Protein 6DU4 (pdb70)

Foldseek 3Di:
DFFDPPQPCTVPPDQLVVLVVVPVLQVVQWDQDPVRGTHHQQADLSNLLSVQQSCCCPPQVFHADADLLAFRDDPSLLVSVLVVLCVQLVHCAEEEEQACFLGVVNQVVCCRVPVHAYEYEHADPRSQVSNVVRCVVRPNCVRYHYYHDNDREPPDPVDDPAAHAEYEYAAQAEADDCVVVVCPDPDNVPPDDSHHHSHDCRNHHDHVGVLVVVLRRVVRCVVCARSYFKYKYKHQDPVSPVVVVVSCVVVPFPAKAKEWRDDPPRIIMMIMGHNDPPTDHDHYDDD

Nearest PDB structures (foldseek):
  6du4-assembly1_A  TM=1.003E+00  e=2.226E-65  Homo sapiens
  6du5-assembly1_A  TM=9.936E-01  e=2.833E-57  Homo sapiens
  8pb6-assembly1_A  TM=8.931E-01  e=4.546E-31  Psilocybe cubensis
  9fmi-assembly1_A  TM=8.972E-01  e=1.021E-30  Psilocybe cubensis
  9fmj-assembly1_A  TM=8.935E-01  e=9.590E-31  Psilocybe cubensis

B-factor: mean 23.07, std 16.39, range [2.98, 95.84]

Organism: Homo sapiens (NCBI:txid9606)

InterPro domains:
  IPR010286 METTL16/RlmF family [PF05971] (1-291)
  IPR010286 METTL16/RlmF family [PTHR13393] (2-557)
  IPR017182 Methyltransferase METTL16/PsiM [PIRSF037350] (1-560)
  IPR029063 S-adenosyl-L-methionine-dependent methyltransferase superfamily [G3DSA:3.40.50.150] (38-291)
  IPR029063 S-adenosyl-L-methionine-dependent methyltransferase superfamily [SSF53335] (19-191)

Solvent-accessible surface area: 14392 Å² total; per-residue (Å²): 188,69,42,39,85,121,5,83,11,63,124,128,107,43,86,33,47,103,5,6,103,106,24,102,106,0,123,134,42,26,98,106,49,188,140,55,142,25,12,15,58,74,106,50,39,74,1,18,72,14,20,3,28,11,6,1,130,50,52,19,63,7,56,14,66,5,6,56,103,41,55,18,6,64,1,27,20,24,0,3,0,0,12,11,0,6,54,6,19,60,121,144,65,64,0,0,0,1,13,7,10,1,5,0,2,4,0,2,0,0,6,56,54,36,34,2,33,0,8,0,0,1,26,27,93,65,0,39,93,69,0,77,99,0,4,91,69,24,135,28,52,133,46,3,83,22,40,91,16,115,118,30,28,0,81,22,152,60,21,103,142,78,84,18,16,0,0,0,0,23,4,2,37,40,38,68,108,111,40,23,149,47,89,97,41,239,71,133,197,146,110,99,88,52,66,63,73,22,16,10,120,53,15,27,40,21,147,32,3,2,55,60,12,0,51,110,1,0,81,15,0,42,133,15,97,102,78,0,68,2,0,1,0,3,0,6,65,146,92,5,22,72,56,0,80,81,35,0,150,104,68,56,11,88,40,48,4,54,20,49,5,16,26,87,191,68,47,56,30,0,0,0,0,0,17,26,119,92,19,116,54,27,100,56,50,119,256

CATH classification: 3.40.50.150

Sequence (287 aa):
KSSMHARNRYKDKPPDFAYLASKYPDFKQHVQINLNGRRVSLNFKDPEAVVRALTCTLLRREDFGLSIDDIPLERLIIPTVPLRLNYIHWVEDLIGHHLRRGIDIGTGASCIYPLLGATLNGWYYFLATEVDDMCFNYAKKKNVEQNNLSDLIKKVVKVPQKTLLMDALSEIIYDFCMCCNPPFFANQLEAKGVNSRNPRRPPPSSVNTGGITEIMAEGGELEFVKRIIHDSLQLKKRRLRWYSCCCMMLGKKCSLAPLKEELRIQGVPKVTYTEFCQGRTMRWALAWSFYDDVTVPSPPSK

Secondary structure (DSSP, 8-state):
----TT-TTTT----HHHHHHH-HHHHTT-EE-TTS-EE--TTSHHHHHHHHHHHHHHHH-------TTS----HHHHHHHHHHHHHHHT---EEEEES-TTTTHHHHHHHHHH--EEEEEE--HHHHHHHHHHHHHTT-TTTEEEEE-SSSSS--TT---PPEEEEEE----BSSHHHHHT---SSTTPPPPSS-----HHHHB-TTHHHHHHHHHHHHHHHHGGGEEEEEEEES-GGGHHHHHHHHHHTT-SEEEEEEEESSS-EEEEEEEE--SSPPPPPPPP-

Radius of gyration: 18.79 Å; Cα contacts (8 Å, |Δi|>4): 567; chains: 1; bounding box: 50×52×46 Å

GO terms:
  GO:0005634 nucleus (C, IDA)
  GO:0005737 cytoplasm (C, IDA)
  GO:0001734 mRNA m(6)A methyltransferase activity (F, IDA)
  GO:0003723 RNA binding (F, IDA)
  GO:0030629 U6 snRNA 3'-end binding (F, IDA)
  GO:0010608 post-transcriptional regulation of gene expression (P, IDA)
  GO:0035613 RNA stem-loop binding (F, IDA)
  GO:1905869 negative regulation of 3'-UTR-mediated mRNA stabilization (P, IDA)
  GO:0048024 regulation of mRNA splicing, via spliceosome (P, IDA)
  GO:0120049 snRNA (adenine-N6)-methylation (P, IDA)
  GO:0006556 S-adenosylmethionine biosynthetic process (P, IDA)
  GO:0120048 U6 snRNA (adenine(43)-N6)-methyltransferase activity (F, IDA)
  GO:0005654 nucleoplasm (C, IDA)
  GO:0006397 mRNA processing (P, IDA)
  GO:0003723 RNA binding (F, HDA)

Structure (mmCIF, N/CA/C/O backbone):
data_6DU4
#
_entry.id   6DU4
#
_cell.length_a   74.979
_cell.length_b   74.979
_cell.length_c   93.213
_cell.angle_alpha   90.00
_cell.angle_beta   90.00
_cell.angle_gamma   90.00
#
_symmetry.space_group_name_H-M   'P 43'
#
loop_
_entity.id
_entity.type
_entity.pdbx_description
1 polymer 'U6 small nuclear RNA (adenine-(43)-N(6))-methyltransferase'
2 polymer 'hp1x-RNA (29-MER)'
3 non-polymer GLYCEROL
4 non-polymer 2-AMINO-2-HYDROXYMETHYL-PROPANE-1,3-DIOL
5 water water
#
loop_
_atom_site.group_PDB
_atom_site.id
_atom_site.type_symbol
_atom_site.label_atom_id
_atom_site.label_alt_id
_atom_site.label_comp_id
_atom_site.label_asym_id
_atom_site.label_entity_id
_atom_site.label_seq_id
_atom_site.pdbx_PDB_ins_code
_atom_site.Cartn_x
_atom_site.Cartn_y
_atom_site.Cartn_z
_atom_site.occupancy
_atom_site.B_iso_or_equiv
_atom_site.auth_seq_id
_atom_site.auth_comp_id
_atom_site.auth_asym_id
_atom_site.auth_atom_id
_atom_site.pdbx_PDB_model_num
ATOM 1 N N . LYS A 1 8 ? -13.838 8.417 -13.976 1.00 39.93 5 LYS A N 1
ATOM 2 C CA . LYS A 1 8 ? -15.231 8.728 -14.290 1.00 32.29 5 LYS A CA 1
ATOM 3 C C . LYS A 1 8 ? -15.342 10.103 -14.934 1.00 30.94 5 LYS A C 1
ATOM 4 O O . LYS A 1 8 ? -14.573 11.013 -14.626 1.00 36.34 5 LYS A O 1
ATOM 10 N N . SER A 1 9 ? -16.317 10.246 -15.824 1.00 17.75 6 SER A N 1
ATOM 11 C CA A SER A 1 9 ? -16.532 11.491 -16.545 0.48 18.89 6 SER A CA 1
ATOM 12 C CA B SER A 1 9 ? -16.531 11.476 -16.571 0.52 18.96 6 SER A CA 1
ATOM 13 C C . SER A 1 9 ? -18.024 11.748 -16.676 1.00 14.50 6 SER A C 1
ATOM 14 O O . SER A 1 9 ? -18.839 10.824 -16.634 1.00 15.53 6 SER A O 1
ATOM 19 N N . MET A 1 10 ? -18.373 13.024 -16.833 1.00 12.73 7 MET A N 1
ATOM 20 C CA . MET A 1 10 ? -19.735 13.351 -17.221 1.00 9.74 7 MET A CA 1
ATOM 21 C C . MET A 1 10 ? -20.031 12.749 -18.598 1.00 10.55 7 MET A C 1
ATOM 22 O O . MET A 1 10 ? -19.136 12.265 -19.311 1.00 11.90 7 MET A O 1
ATOM 27 N N . HIS A 1 11 ? -21.307 12.800 -18.981 1.00 9.90 8 HIS A N 1
ATOM 28 C CA . HIS A 1 11 ? -21.711 12.337 -20.300 1.00 10.60 8 HIS A CA 1
ATOM 29 C C . HIS A 1 11 ? -20.887 13.048 -21.370 1.00 11.93 8 HIS A C 1
ATOM 30 O O . HIS A 1 11 ? -20.540 14.228 -21.230 1.00 11.37 8 HIS A O 1
ATOM 37 N N . ALA A 1 12 ? -20.563 12.312 -22.446 1.00 12.92 9 ALA A N 1
ATOM 38 C CA . ALA A 1 12 ? -19.691 12.841 -23.494 1.00 16.90 9 ALA A CA 1
ATOM 39 C C . ALA A 1 12 ? -20.177 14.164 -24.085 1.00 17.06 9 ALA A C 1
ATOM 40 O O . ALA A 1 12 ? -19.357 14.983 -24.518 1.00 16.76 9 ALA A O 1
ATOM 42 N N . ARG A 1 13 ? -21.488 14.407 -24.113 1.00 12.58 10 ARG A N 1
ATOM 43 C CA . ARG A 1 13 ? -22.026 15.632 -24.692 1.00 12.57 10 ARG A CA 1
ATOM 44 C C . ARG A 1 13 ? -22.351 16.700 -23.652 1.00 12.99 10 ARG A C 1
ATOM 45 O O . ARG A 1 13 ? -22.843 17.775 -24.019 1.00 12.99 10 ARG A O 1
ATOM 53 N N . ASN A 1 14 ? -22.074 16.439 -22.377 1.00 11.60 11 ASN A N 1
ATOM 54 C CA . ASN A 1 14 ? -22.378 17.404 -21.322 1.00 9.61 11 ASN A CA 1
ATOM 55 C C . ASN A 1 14 ? -21.442 18.607 -21.460 1.00 10.64 11 ASN A C 1
ATOM 56 O O . ASN A 1 14 ? -20.218 18.453 -21.485 1.00 11.80 11 ASN A O 1
ATOM 61 N N . ARG A 1 15 ? -22.015 19.810 -21.555 1.00 11.70 12 ARG A N 1
ATOM 62 C CA . ARG A 1 15 ? -21.182 20.979 -21.813 1.00 14.95 12 ARG A CA 1
ATOM 63 C C . ARG A 1 15 ? -20.232 21.300 -20.667 1.00 13.01 12 ARG A C 1
ATOM 64 O O . ARG A 1 15 ? -19.297 22.082 -20.865 1.00 16.34 12 ARG A O 1
ATOM 72 N N . TYR A 1 16 ? -20.444 20.734 -19.477 1.00 10.88 13 TYR A N 1
ATOM 73 C CA . TYR A 1 16 ? -19.541 20.963 -18.355 1.00 8.27 13 TYR A CA 1
ATOM 74 C C . TYR A 1 16 ? -18.453 19.903 -18.245 1.00 10.45 13 TYR A C 1
ATOM 75 O O . TYR A 1 16 ? -17.636 19.973 -17.328 1.00 12.74 13 TYR A O 1
ATOM 84 N N . LYS A 1 17 ? -18.423 18.927 -19.150 1.00 11.51 14 LYS A N 1
ATOM 85 C CA . LYS A 1 17 ? -17.380 17.911 -19.100 1.00 11.46 14 LYS A CA 1
ATOM 86 C C . LYS A 1 17 ? -16.031 18.574 -19.354 1.00 15.30 14 LYS A C 1
ATOM 87 O O . LYS A 1 17 ? -15.835 19.214 -20.393 1.00 20.30 14 LYS A O 1
ATOM 93 N N . ASP A 1 18 ? -15.123 18.459 -18.392 1.00 20.14 15 ASP A N 1
ATOM 94 C CA . ASP A 1 18 ? -13.798 19.075 -18.461 1.00 27.61 15 ASP A CA 1
ATOM 95 C C . ASP A 1 18 ? -13.850 20.598 -18.554 1.00 28.58 15 ASP A C 1
ATOM 96 O O . ASP A 1 18 ? -12.823 21.231 -18.847 1.00 29.56 15 ASP A O 1
ATOM 101 N N . LYS A 1 19 ? -15.014 21.208 -18.327 1.00 22.49 16 LYS A N 1
ATOM 102 C CA . LYS A 1 19 ? -15.187 22.660 -18.422 1.00 21.25 16 LYS A CA 1
ATOM 103 C C . LYS A 1 19 ? -16.026 23.151 -17.251 1.00 17.48 16 LYS A C 1
ATOM 104 O O . LYS A 1 19 ? -17.176 23.576 -17.427 1.00 19.89 16 LYS A O 1
ATOM 110 N N . PRO A 1 20 ? -15.469 23.138 -16.036 1.00 19.08 17 PRO A N 1
ATOM 111 C CA . PRO A 1 20 ? -16.229 23.633 -14.890 1.00 16.05 17 PRO A CA 1
ATOM 112 C C . PRO A 1 20 ? -16.461 25.128 -15.012 1.00 15.63 17 PRO A C 1
ATOM 113 O O . PRO A 1 20 ? -15.640 25.854 -15.597 1.00 15.69 17 PRO A O 1
ATOM 117 N N . PRO A 1 21 ? -17.566 25.628 -14.478 1.00 11.36 18 PRO A N 1
ATOM 118 C CA . PRO A 1 21 ? -17.812 27.075 -14.520 1.00 9.85 18 PRO A CA 1
ATOM 119 C C . PRO A 1 21 ? -16.739 27.863 -13.785 1.00 12.85 18 PRO A C 1
ATOM 120 O O . PRO A 1 21 ? -16.144 27.408 -12.803 1.00 14.35 18 PRO A O 1
ATOM 124 N N . ASP A 1 22 ? -16.470 29.063 -14.291 1.00 10.19 19 ASP A N 1
ATOM 125 C CA . ASP A 1 22 ? -15.502 29.971 -13.670 1.00 11.26 19 ASP A CA 1
ATOM 126 C C . ASP A 1 22 ? -16.279 30.913 -12.758 1.00 13.56 19 ASP A C 1
ATOM 127 O O . ASP A 1 22 ? -16.920 31.854 -13.234 1.00 10.73 19 ASP A O 1
ATOM 132 N N . PHE A 1 23 ? -16.248 30.651 -11.436 1.00 10.30 20 PHE A N 1
ATOM 133 C CA . PHE A 1 23 ? -17.040 31.456 -10.509 1.00 9.85 20 PHE A CA 1
ATOM 134 C C . PHE A 1 23 ? -16.603 32.916 -10.500 1.00 11.03 20 PHE A C 1
ATOM 135 O O . PHE A 1 23 ? -17.441 33.803 -10.309 1.00 10.85 20 PHE A O 1
ATOM 143 N N . ALA A 1 24 ? -15.305 33.188 -10.685 1.00 12.40 21 ALA A N 1
ATOM 144 C CA . ALA A 1 24 ? -14.853 34.576 -10.699 1.00 13.72 21 ALA A CA 1
ATOM 145 C C . ALA A 1 24 ? -15.434 35.320 -11.894 1.00 13.88 21 ALA A C 1
ATOM 146 O O . ALA A 1 24 ? -15.858 36.477 -11.771 1.00 14.31 21 ALA A O 1
ATOM 148 N N . TYR A 1 25 ? -15.465 34.662 -13.054 1.00 13.68 22 TYR A N 1
ATOM 149 C CA . TYR A 1 25 ? -16.077 35.271 -14.233 1.00 13.86 22 TYR A CA 1
ATOM 150 C C . TYR A 1 25 ? -17.563 35.521 -14.001 1.00 12.66 22 TYR A C 1
ATOM 151 O O . TYR A 1 25 ? -18.071 36.607 -14.301 1.00 13.13 22 TYR A O 1
ATOM 160 N N . LEU A 1 26 ? -18.277 34.522 -13.465 1.00 11.25 23 LEU A N 1
ATOM 161 C CA . LEU A 1 26 ? -19.704 34.701 -13.197 1.00 10.26 23 LEU A CA 1
ATOM 162 C C . LEU A 1 26 ? -19.953 35.826 -12.196 1.00 10.67 23 LEU A C 1
ATOM 163 O O . LEU A 1 26 ? -20.901 36.601 -12.350 1.00 10.85 23 LEU A O 1
ATOM 168 N N . ALA A 1 27 ? -19.120 35.932 -11.157 1.00 11.14 24 ALA A N 1
ATOM 169 C CA . ALA A 1 27 ? -19.330 36.987 -10.166 1.00 11.70 24 ALA A CA 1
ATOM 170 C C . ALA A 1 27 ? -19.107 38.370 -10.773 1.00 13.06 24 ALA A C 1
ATOM 171 O O . ALA A 1 27 ? -19.807 39.331 -10.423 1.00 15.32 24 ALA A O 1
ATOM 173 N N . SER A 1 28 ? -18.155 38.495 -11.698 1.00 14.00 25 SER A N 1
ATOM 174 C CA . SER A 1 28 ? -17.922 39.812 -12.283 1.00 15.46 25 SER A CA 1
ATOM 175 C C . SER A 1 28 ? -19.025 40.199 -13.260 1.00 15.20 25 SER A C 1
ATOM 176 O O . SER A 1 28 ? -19.269 41.394 -13.471 1.00 16.86 25 SER A O 1
ATOM 179 N N . LYS A 1 29 ? -19.701 39.217 -13.850 1.00 13.97 26 LYS A N 1
ATOM 180 C CA . LYS A 1 29 ? -20.739 39.501 -14.834 1.00 13.82 26 LYS A CA 1
ATOM 181 C C . LYS A 1 29 ? -22.130 39.599 -14.219 1.00 13.30 26 LYS A C 1
ATOM 182 O O . LYS A 1 29 ? -22.983 40.325 -14.756 1.00 14.31 26 LYS A O 1
ATOM 188 N N . TYR A 1 30 ? -22.374 38.906 -13.105 1.00 12.13 27 TYR A N 1
ATOM 189 C CA . TYR A 1 30 ? -23.704 38.784 -12.492 1.00 11.09 27 TYR A CA 1
ATOM 190 C C . TYR A 1 30 ? -23.665 39.268 -11.052 1.00 12.95 27 TYR A C 1
ATOM 191 O O . TYR A 1 30 ? -23.271 38.505 -10.148 1.00 11.50 27 TYR A O 1
ATOM 200 N N . PRO A 1 31 ? -24.070 40.508 -10.776 1.00 15.64 28 PRO A N 1
ATOM 201 C CA . PRO A 1 31 ? -24.041 40.993 -9.381 1.00 16.11 28 PRO A CA 1
ATOM 202 C C . PRO A 1 31 ? -24.887 40.180 -8.410 1.00 17.26 28 PRO A C 1
ATOM 203 O O . PRO A 1 31 ? -24.527 40.099 -7.227 1.00 16.68 28 PRO A O 1
ATOM 207 N N . ASP A 1 32 ? -25.984 39.558 -8.862 1.00 16.93 29 ASP A N 1
ATOM 208 C CA . ASP A 1 32 ? -26.782 38.714 -7.972 1.00 16.76 29 ASP A CA 1
ATOM 209 C C . ASP A 1 32 ? -26.070 37.420 -7.588 1.00 17.43 29 ASP A C 1
ATOM 210 O O . ASP A 1 32 ? -26.402 36.824 -6.554 1.00 20.01 29 ASP A O 1
ATOM 215 N N . PHE A 1 33 ? -25.134 36.951 -8.413 1.00 11.21 30 PHE A N 1
ATOM 216 C CA . PHE A 1 33 ? -24.269 35.844 -8.016 1.00 8.21 30 PHE A CA 1
ATOM 217 C C . PHE A 1 33 ? -23.148 36.331 -7.102 1.00 9.40 30 PHE A C 1
ATOM 218 O O . PHE A 1 33 ? -22.862 35.703 -6.081 1.00 10.63 30 PHE A O 1
ATOM 226 N N . LYS A 1 34 ? -22.534 37.468 -7.436 1.00 10.25 31 LYS A N 1
ATOM 227 C CA . LYS A 1 34 ? -21.411 37.962 -6.643 1.00 11.30 31 LYS A CA 1
ATOM 228 C C . LYS A 1 34 ? -21.805 38.155 -5.180 1.00 12.33 31 LYS A C 1
ATOM 229 O O . LYS A 1 34 ? -20.986 37.959 -4.272 1.00 13.37 31 LYS A O 1
ATOM 235 N N . GLN A 1 35 ? -23.070 38.497 -4.938 1.00 13.35 32 GLN A N 1
ATOM 236 C CA . GLN A 1 35 ? -23.585 38.699 -3.587 1.00 16.35 32 GLN A CA 1
ATOM 237 C C . GLN A 1 35 ? -23.395 37.480 -2.690 1.00 14.38 32 GLN A C 1
ATOM 238 O O . GLN A 1 35 ? -23.317 37.629 -1.457 1.00 13.32 32 GLN A O 1
ATOM 244 N N . HIS A 1 36 ? -23.281 36.286 -3.273 1.00 10.40 33 HIS A N 1
ATOM 245 C CA . HIS A 1 36 ? -23.272 35.049 -2.510 1.00 9.03 33 HIS A CA 1
ATOM 246 C C . HIS A 1 36 ? -21.945 34.308 -2.562 1.00 15.02 33 HIS A C 1
ATOM 247 O O . HIS A 1 36 ? -21.872 33.173 -2.078 1.00 16.29 33 HIS A O 1
ATOM 254 N N . VAL A 1 37 ? -20.899 34.904 -3.130 1.00 12.32 34 VAL A N 1
ATOM 255 C CA . VAL A 1 37 ? -19.626 34.199 -3.218 1.00 13.91 34 VAL A CA 1
ATOM 256 C C . VAL A 1 37 ? -18.782 34.494 -1.986 1.00 15.32 34 VAL A C 1
ATOM 257 O O . VAL A 1 37 ? -18.990 35.472 -1.257 1.00 16.37 34 VAL A O 1
ATOM 261 N N . GLN A 1 38 ? -17.799 33.626 -1.764 1.00 11.32 35 GLN A N 1
ATOM 262 C CA . GLN A 1 38 ? -16.768 33.827 -0.757 1.00 16.20 35 GLN A CA 1
ATOM 263 C C . GLN A 1 38 ? -15.406 33.845 -1.437 1.00 18.50 35 GLN A C 1
ATOM 264 O O . GLN A 1 38 ? -15.247 33.354 -2.554 1.00 17.43 35 GLN A O 1
ATOM 270 N N . ILE A 1 39 ? -14.413 34.411 -0.752 1.00 15.77 36 ILE A N 1
ATOM 271 C CA . ILE A 1 39 ? -13.038 34.420 -1.241 1.00 16.21 36 ILE A CA 1
ATOM 272 C C . ILE A 1 39 ? -12.252 33.494 -0.322 1.00 16.72 36 ILE A C 1
ATOM 273 O O . ILE A 1 39 ? -12.168 33.752 0.885 1.00 18.27 36 ILE A O 1
ATOM 278 N N . ASN A 1 40 ? -11.725 32.393 -0.867 1.00 16.63 37 ASN A N 1
ATOM 279 C CA . ASN A 1 40 ? -11.009 31.447 -0.016 1.00 16.99 37 ASN A CA 1
ATOM 280 C C . ASN A 1 40 ? -9.608 31.989 0.269 1.00 19.07 37 ASN A C 1
ATOM 281 O O . ASN A 1 40 ? -9.232 33.068 -0.188 1.00 20.03 37 ASN A O 1
ATOM 286 N N . LEU A 1 41 ? -8.825 31.235 1.045 1.00 19.94 38 LEU A N 1
ATOM 287 C CA . LEU A 1 41 ? -7.516 31.732 1.469 1.00 22.12 38 LEU A CA 1
ATOM 288 C C . LEU A 1 41 ? -6.486 31.751 0.348 1.00 23.16 38 LEU A C 1
ATOM 289 O O . LEU A 1 41 ? -5.416 32.347 0.530 1.00 25.14 38 LEU A O 1
ATOM 294 N N . ASN A 1 42 ? -6.764 31.103 -0.788 1.00 22.06 39 ASN A N 1
ATOM 295 C CA . ASN A 1 42 ? -5.969 31.306 -1.993 1.00 23.03 39 ASN A CA 1
ATOM 296 C C . ASN A 1 42 ? -6.367 32.568 -2.742 1.00 23.61 39 ASN A C 1
ATOM 297 O O . ASN A 1 42 ? -5.765 32.869 -3.778 1.00 23.90 39 ASN A O 1
ATOM 302 N N . GLY A 1 43 ? -7.334 33.324 -2.231 1.00 22.16 40 GLY A N 1
ATOM 303 C CA . GLY A 1 43 ? -7.809 34.495 -2.926 1.00 22.12 40 GLY A CA 1
ATOM 304 C C . GLY A 1 43 ? -8.744 34.178 -4.070 1.00 20.45 40 GLY A C 1
ATOM 305 O O . GLY A 1 43 ? -8.997 35.058 -4.904 1.00 20.62 40 GLY A O 1
ATOM 306 N N . ARG A 1 44 ? -9.257 32.953 -4.137 1.00 19.00 41 ARG A N 1
ATOM 307 C CA A ARG A 1 44 ? -10.084 32.510 -5.254 0.64 17.56 41 ARG A CA 1
ATOM 308 C CA B ARG A 1 44 ? -10.083 32.499 -5.251 0.36 18.96 41 ARG A CA 1
ATOM 309 C C . ARG A 1 44 ? -11.564 32.602 -4.905 1.00 16.06 41 ARG A C 1
ATOM 310 O O . ARG A 1 44 ? -11.983 32.246 -3.801 1.00 16.31 41 ARG A O 1
ATOM 325 N N . VAL A 1 45 ? -12.358 33.072 -5.870 1.00 15.17 42 VAL A N 1
ATOM 326 C CA . VAL A 1 45 ? -13.805 33.112 -5.701 1.00 13.67 42 VAL A CA 1
ATOM 327 C C . VAL A 1 45 ? -14.338 31.694 -5.540 1.00 12.34 42 VAL A C 1
ATOM 328 O O . VAL A 1 45 ? -14.103 30.823 -6.388 1.00 14.13 42 VAL A O 1
ATOM 332 N N . SER A 1 46 ? -15.103 31.468 -4.469 1.00 11.62 43 SER A N 1
ATOM 333 C CA . SER A 1 46 ? -15.560 30.141 -4.080 1.00 10.60 43 SER A CA 1
ATOM 334 C C . SER A 1 46 ? -17.007 30.215 -3.605 1.00 9.49 43 SER A C 1
ATOM 335 O O . SER A 1 46 ? -17.559 31.297 -3.401 1.00 12.95 43 SER A O 1
ATOM 338 N N . LEU A 1 47 ? -17.614 29.044 -3.394 1.00 9.25 44 LEU A N 1
ATOM 339 C CA . LEU A 1 47 ? -18.980 28.969 -2.892 1.00 7.64 44 LEU A CA 1
ATOM 340 C C . LEU A 1 47 ? -19.064 28.042 -1.692 1.00 11.73 44 LEU A C 1
ATOM 341 O O . LEU A 1 47 ? -18.424 26.986 -1.668 1.00 13.35 44 LEU A O 1
ATOM 346 N N . ASN A 1 48 ? -19.896 28.416 -0.723 1.00 9.54 45 ASN A N 1
ATOM 347 C CA . ASN A 1 48 ? -20.315 27.501 0.338 1.00 9.29 45 ASN A CA 1
ATOM 348 C C . ASN A 1 48 ? -21.560 26.774 -0.158 1.00 8.54 45 ASN A C 1
ATOM 349 O O . ASN A 1 48 ? -22.663 27.335 -0.164 1.00 10.31 45 ASN A O 1
ATOM 354 N N . PHE A 1 49 ? -21.382 25.535 -0.621 1.00 9.46 46 PHE A N 1
ATOM 355 C CA . PHE A 1 49 ? -22.515 24.818 -1.191 1.00 9.03 46 PHE A CA 1
ATOM 356 C C . PHE A 1 49 ? -23.507 24.340 -0.136 1.00 10.35 46 PHE A C 1
ATOM 357 O O . PHE A 1 49 ? -24.536 23.772 -0.503 1.00 11.75 46 PHE A O 1
ATOM 365 N N . LYS A 1 50 ? -23.232 24.551 1.146 1.00 10.45 47 LYS A N 1
ATOM 366 C CA . LYS A 1 50 ? -24.213 24.260 2.184 1.00 11.39 47 LYS A CA 1
ATOM 367 C C . LYS A 1 50 ? -25.173 25.409 2.415 1.00 11.75 47 LYS A C 1
ATOM 368 O O . LYS A 1 50 ? -26.122 25.262 3.197 1.00 14.18 47 LYS A O 1
ATOM 374 N N . ASP A 1 51 ? -24.957 26.541 1.753 1.00 8.67 48 ASP A N 1
ATOM 375 C CA . ASP A 1 51 ? -25.824 27.698 1.908 1.00 8.65 48 ASP A CA 1
ATOM 376 C C . ASP A 1 51 ? -26.847 27.664 0.785 1.00 12.02 48 ASP A C 1
ATOM 377 O O . ASP A 1 51 ? -26.464 27.813 -0.392 1.00 10.93 48 ASP A O 1
ATOM 382 N N . PRO A 1 52 ? -28.135 27.452 1.081 1.00 9.27 49 PRO A N 1
ATOM 383 C CA . PRO A 1 52 ? -29.152 27.394 0.008 1.00 9.52 49 PRO A CA 1
ATOM 384 C C . PRO A 1 52 ? -29.136 28.596 -0.918 1.00 8.15 49 PRO A C 1
ATOM 385 O O . PRO A 1 52 ? -29.364 28.448 -2.128 1.00 9.10 49 PRO A O 1
ATOM 389 N N . GLU A 1 53 ? -28.890 29.796 -0.380 1.00 8.64 50 GLU A N 1
ATOM 390 C CA . GLU A 1 53 ? -28.888 30.970 -1.247 1.00 10.87 50 GLU A CA 1
ATOM 391 C C . GLU A 1 53 ? -27.744 30.925 -2.253 1.00 10.16 50 GLU A C 1
ATOM 392 O O . GLU A 1 53 ? -27.891 31.414 -3.377 1.00 8.47 50 GLU A O 1
ATOM 398 N N . ALA A 1 54 ? -26.595 30.371 -1.859 1.00 9.67 51 ALA A N 1
ATOM 399 C CA . ALA A 1 54 ? -25.452 30.319 -2.763 1.00 10.73 51 ALA A CA 1
ATOM 400 C C . ALA A 1 54 ? -25.675 29.299 -3.865 1.00 12.04 51 ALA A C 1
ATOM 401 O O . ALA A 1 54 ? -25.374 29.564 -5.039 1.00 9.62 51 ALA A O 1
ATOM 403 N N . VAL A 1 55 ? -26.194 28.121 -3.517 1.00 8.04 52 VAL A N 1
ATOM 404 C CA A VAL A 1 55 ? -26.438 27.099 -4.533 0.43 7.70 52 VAL A CA 1
ATOM 405 C CA B VAL A 1 55 ? -26.392 27.132 -4.566 0.57 7.12 52 VAL A CA 1
ATOM 406 C C . VAL A 1 55 ? -27.554 27.538 -5.468 1.00 6.09 52 VAL A C 1
ATOM 407 O O . VAL A 1 55 ? -27.497 27.309 -6.681 1.00 6.17 52 VAL A O 1
ATOM 414 N N . ARG A 1 56 ? -28.594 28.185 -4.921 1.00 5.32 53 ARG A N 1
ATOM 415 C CA . ARG A 1 56 ? -29.637 28.717 -5.789 1.00 5.41 53 ARG A CA 1
ATOM 416 C C . ARG A 1 56 ? -29.054 29.742 -6.755 1.00 6.48 53 ARG A C 1
ATOM 417 O O . ARG A 1 56 ? -29.350 29.714 -7.960 1.00 6.33 53 ARG A O 1
ATOM 425 N N . ALA A 1 57 ? -28.208 30.650 -6.245 1.00 7.08 54 ALA A N 1
ATOM 426 C CA . ALA A 1 57 ? -27.602 31.648 -7.126 1.00 8.12 54 ALA A CA 1
ATOM 427 C C . ALA A 1 57 ? -26.777 30.987 -8.222 1.00 7.54 54 ALA A C 1
ATOM 428 O O . ALA A 1 57 ? -26.827 31.413 -9.384 1.00 6.61 54 ALA A O 1
ATOM 430 N N . LEU A 1 58 ? -26.025 29.936 -7.887 1.00 5.87 55 LEU A N 1
ATOM 431 C CA . LEU A 1 58 ? -25.229 29.270 -8.912 1.00 7.24 55 LEU A CA 1
ATOM 432 C C . LEU A 1 58 ? -26.118 28.643 -9.978 1.00 7.01 55 LEU A C 1
ATOM 433 O O . LEU A 1 58 ? -25.916 28.857 -11.175 1.00 4.23 55 LEU A O 1
ATOM 438 N N . THR A 1 59 ? -27.114 27.859 -9.563 1.00 4.53 56 THR A N 1
ATOM 439 C CA . THR A 1 59 ? -27.964 27.206 -10.556 1.00 4.80 56 THR A CA 1
ATOM 440 C C . THR A 1 59 ? -28.694 28.227 -11.430 1.00 2.98 56 THR A C 1
ATOM 441 O O . THR A 1 59 ? -28.742 28.081 -12.662 1.00 5.04 56 THR A O 1
ATOM 445 N N . CYS A 1 60 ? -29.258 29.274 -10.821 1.00 4.38 57 CYS A N 1
ATOM 446 C CA . CYS A 1 60 ? -29.964 30.278 -11.616 1.00 6.12 57 CYS A CA 1
ATOM 447 C C . CYS A 1 60 ? -29.017 30.997 -12.574 1.00 5.26 57 CYS A C 1
ATOM 448 O O . CYS A 1 60 ? -29.391 31.294 -13.716 1.00 5.81 57 CYS A O 1
ATOM 451 N N . THR A 1 61 ? -27.783 31.253 -12.136 1.00 5.39 58 THR A N 1
ATOM 452 C CA . THR A 1 61 ? -26.816 31.958 -12.983 1.00 5.57 58 THR A CA 1
ATOM 453 C C . THR A 1 61 ? -26.327 31.080 -14.137 1.00 5.42 58 THR A C 1
ATOM 454 O O . THR A 1 61 ? -26.206 31.561 -15.273 1.00 6.76 58 THR A O 1
ATOM 458 N N . LEU A 1 62 ? -26.061 29.789 -13.877 1.00 4.59 59 LEU A N 1
ATOM 459 C CA . LEU A 1 62 ? -25.690 28.876 -14.958 1.00 4.64 59 LEU A CA 1
ATOM 460 C C . LEU A 1 62 ? -26.808 28.759 -15.984 1.00 5.69 59 LEU A C 1
ATOM 461 O O . LEU A 1 62 ? -26.551 28.759 -17.200 1.00 6.10 59 LEU A O 1
ATOM 466 N N . LEU A 1 63 ? -28.061 28.662 -15.522 1.00 4.33 60 LEU A N 1
ATOM 467 C CA . LEU A 1 63 ? -29.150 28.518 -16.476 1.00 4.42 60 LEU A CA 1
ATOM 468 C C . LEU A 1 63 ? -29.295 29.764 -17.337 1.00 6.06 60 LEU A C 1
ATOM 469 O O . LEU A 1 63 ? -29.583 29.655 -18.532 1.00 7.41 60 LEU A O 1
ATOM 474 N N . ARG A 1 64 ? -29.057 30.952 -16.764 1.00 6.56 61 ARG A N 1
ATOM 475 C CA A ARG A 1 64 ? -29.129 32.169 -17.568 0.45 8.59 61 ARG A CA 1
ATOM 476 C CA B ARG A 1 64 ? -29.119 32.180 -17.557 0.55 8.57 61 ARG A CA 1
ATOM 477 C C . ARG A 1 64 ? -27.946 32.272 -18.528 1.00 7.02 61 ARG A C 1
ATOM 478 O O . ARG A 1 64 ? -28.132 32.469 -19.737 1.00 8.59 61 ARG A O 1
ATOM 493 N N . GLU A 1 65 ? -26.722 32.140 -18.009 1.00 7.00 62 GLU A N 1
ATOM 494 C CA . GLU A 1 65 ? -25.528 32.384 -18.819 1.00 7.89 62 GLU A CA 1
ATOM 495 C C . GLU A 1 65 ? -25.322 31.317 -19.886 1.00 10.24 62 GLU A C 1
ATOM 496 O O . GLU A 1 65 ? -24.879 31.622 -21.003 1.00 8.96 62 GLU A O 1
ATOM 502 N N . ASP A 1 66 ? -25.604 30.052 -19.559 1.00 7.12 63 ASP A N 1
ATOM 503 C CA . ASP A 1 66 ? -25.291 28.966 -20.479 1.00 7.33 63 ASP A CA 1
ATOM 504 C C . ASP A 1 66 ? -26.486 28.475 -21.286 1.00 7.45 63 ASP A C 1
ATOM 505 O O . ASP A 1 66 ? -26.280 27.871 -22.348 1.00 10.57 63 ASP A O 1
ATOM 510 N N . PHE A 1 67 ? -27.715 28.735 -20.835 1.00 7.83 64 PHE A N 1
ATOM 511 C CA . PHE A 1 67 ? -28.906 28.228 -21.516 1.00 7.89 64 PHE A CA 1
ATOM 512 C C . PHE A 1 67 ? -29.922 29.303 -21.865 1.00 8.91 64 PHE A C 1
ATOM 513 O O . PHE A 1 67 ? -30.898 29.001 -22.569 1.00 11.72 64 PHE A O 1
ATOM 521 N N . GLY A 1 68 ? -29.720 30.543 -21.426 1.00 7.43 65 GLY A N 1
ATOM 522 C CA . GLY A 1 68 ? -30.657 31.605 -21.730 1.00 11.16 65 GLY A CA 1
ATOM 523 C C . GLY A 1 68 ? -31.980 31.486 -21.013 1.00 11.02 65 GLY A C 1
ATOM 524 O O . GLY A 1 68 ? -32.978 32.044 -21.477 1.00 12.38 65 GLY A O 1
ATOM 525 N N . LEU A 1 69 ? -32.012 30.775 -19.886 1.00 7.85 66 LEU A N 1
ATOM 526 C CA . LEU A 1 69 ? -33.239 30.529 -19.134 1.00 7.82 66 LEU A CA 1
ATOM 527 C C . LEU A 1 69 ? -33.215 31.347 -17.856 1.00 10.48 66 LEU A C 1
ATOM 528 O O . LEU A 1 69 ? -32.206 31.351 -17.145 1.00 10.93 66 LEU A O 1
ATOM 533 N N . SER A 1 70 ? -34.327 32.009 -17.554 1.00 9.06 67 SER A N 1
ATOM 534 C CA . SER A 1 70 ? -34.476 32.786 -16.328 1.00 10.76 67 SER A CA 1
ATOM 535 C C . SER A 1 70 ? -35.420 32.024 -15.408 1.00 10.20 67 SER A C 1
ATOM 536 O O . SER A 1 70 ? -36.603 31.882 -15.729 1.00 11.27 67 SER A O 1
ATOM 539 N N . ILE A 1 71 ? -34.923 31.538 -14.269 1.00 9.02 68 ILE A N 1
ATOM 540 C CA . ILE A 1 71 ? -35.831 30.830 -13.372 1.00 8.63 68 ILE A CA 1
ATOM 541 C C . ILE A 1 71 ? -35.802 31.461 -11.994 1.00 10.69 68 ILE A C 1
ATOM 542 O O . ILE A 1 71 ? -34.842 32.122 -11.581 1.00 10.97 68 ILE A O 1
ATOM 547 N N . ASP A 1 72 ? -36.920 31.282 -11.306 1.00 7.00 69 ASP A N 1
ATOM 548 C CA A ASP A 1 72 ? -37.077 31.687 -9.918 0.57 9.52 69 ASP A CA 1
ATOM 549 C CA B ASP A 1 72 ? -37.099 31.696 -9.923 0.43 9.52 69 ASP A CA 1
ATOM 550 C C . ASP A 1 72 ? -37.514 30.462 -9.139 1.00 9.02 69 ASP A C 1
ATOM 551 O O . ASP A 1 72 ? -38.463 29.781 -9.536 1.00 10.06 69 ASP A O 1
ATOM 560 N N . ILE A 1 73 ? -36.806 30.176 -8.049 1.00 7.52 70 ILE A N 1
ATOM 561 C CA . ILE A 1 73 ? -37.136 29.007 -7.228 1.00 5.47 70 ILE A CA 1
ATOM 562 C C . ILE A 1 73 ? -36.989 29.355 -5.762 1.00 5.87 70 ILE A C 1
ATOM 563 O O . ILE A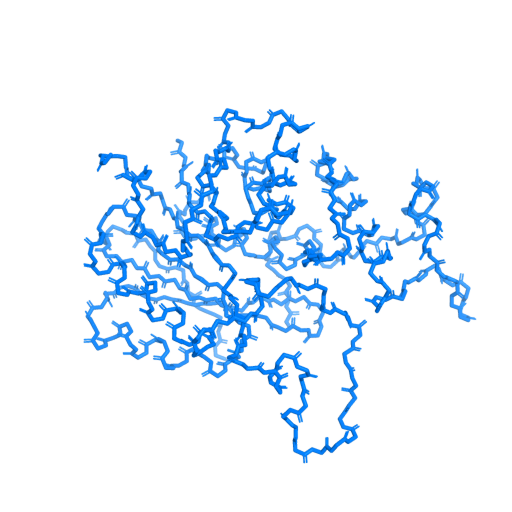 1 73 ? -36.211 30.238 -5.375 1.00 8.30 70 ILE A O 1
ATOM 568 N N . PRO A 1 74 ? -37.762 28.673 -4.909 1.00 8.03 71 PRO A N 1
ATOM 569 C CA . PRO A 1 74 ? -37.750 28.966 -3.474 1.00 7.06 71 PRO A CA 1
ATOM 570 C C . PRO A 1 74 ? -36.665 28.200 -2.727 1.00 6.69 71 PRO A C 1
ATOM 571 O O . PRO A 1 74 ? -36.217 27.134 -3.147 1.00 10.79 71 PRO A O 1
ATOM 575 N N . LEU A 1 75 ? -36.267 28.760 -1.576 1.00 7.13 72 LEU A N 1
ATOM 576 C CA . LEU A 1 75 ? -35.269 28.081 -0.762 1.00 6.64 72 LEU A CA 1
ATOM 577 C C . LEU A 1 75 ? -35.840 26.888 -0.013 1.00 7.87 72 LEU A C 1
ATOM 578 O O . LEU A 1 75 ? -35.063 26.103 0.547 1.00 12.54 72 LEU A O 1
ATOM 583 N N . GLU A 1 76 ? -37.164 26.751 0.021 1.00 8.14 73 GLU A N 1
ATOM 584 C CA . GLU A 1 76 ? -37.842 25.698 0.763 1.00 7.54 73 GLU A CA 1
ATOM 585 C C . GLU A 1 76 ? -38.063 24.433 -0.057 1.00 6.87 73 GLU A C 1
ATOM 586 O O . GLU A 1 76 ? -38.674 23.491 0.456 1.00 7.22 73 GLU A O 1
ATOM 592 N N . ARG A 1 77 ? -37.610 24.392 -1.316 1.00 6.15 74 ARG A N 1
ATOM 593 C CA . ARG A 1 77 ? -37.710 23.189 -2.135 1.00 5.51 74 ARG A CA 1
ATOM 594 C C . ARG A 1 77 ? -36.344 22.856 -2.719 1.00 4.59 74 ARG A C 1
ATOM 595 O O . ARG A 1 77 ? -35.381 23.617 -2.591 1.00 7.05 74 ARG A O 1
ATOM 603 N N . LEU A 1 78 ? -36.257 21.675 -3.331 1.00 5.76 75 LEU A N 1
ATOM 604 C CA . LEU A 1 78 ? -34.979 21.225 -3.861 1.00 5.37 75 LEU A CA 1
ATOM 605 C C . LEU A 1 78 ? -34.410 22.246 -4.837 1.00 3.96 75 LEU A C 1
ATOM 606 O O . LEU A 1 78 ? -35.123 22.767 -5.701 1.00 7.31 75 LEU A O 1
ATOM 611 N N . ILE A 1 79 ? -33.110 22.510 -4.714 1.00 5.48 76 ILE A N 1
ATOM 612 C CA A ILE A 1 79 ? -32.378 23.319 -5.687 0.55 5.87 76 ILE A CA 1
ATOM 613 C CA B ILE A 1 79 ? -32.386 23.318 -5.691 0.45 5.94 76 ILE A CA 1
ATOM 614 C C . ILE A 1 79 ? -31.670 22.351 -6.636 1.00 6.00 76 ILE A C 1
ATOM 615 O O . ILE A 1 79 ? -30.710 21.687 -6.211 1.00 8.25 76 ILE A O 1
ATOM 624 N N . PRO A 1 80 ? -32.112 22.217 -7.881 1.00 4.09 77 PRO A N 1
ATOM 625 C CA . PRO A 1 80 ? -31.459 21.263 -8.778 1.00 4.63 77 PRO A CA 1
ATOM 626 C C . PRO A 1 80 ? -30.070 21.744 -9.142 1.00 8.70 77 PRO A C 1
ATOM 627 O O . PRO A 1 80 ? -29.772 22.939 -9.106 1.00 10.47 77 PRO A O 1
ATOM 631 N N . THR A 1 81 ? -29.208 20.786 -9.453 1.00 6.18 78 THR A N 1
ATOM 632 C CA . THR A 1 81 ? -27.844 21.089 -9.871 1.00 5.48 78 THR A CA 1
ATOM 633 C C . THR A 1 81 ? -27.722 20.786 -11.359 1.00 6.68 78 THR A C 1
ATOM 634 O O . THR A 1 81 ? -28.115 19.707 -11.817 1.00 5.90 78 THR A O 1
ATOM 638 N N . VAL A 1 82 ? -27.157 21.719 -12.110 1.00 5.61 79 VAL A N 1
ATOM 639 C CA . VAL A 1 82 ? -27.287 21.652 -13.563 1.00 5.56 79 VAL A CA 1
ATOM 640 C C . VAL A 1 82 ? -26.521 20.470 -14.164 1.00 5.36 79 VAL A C 1
ATOM 641 O O . VAL A 1 82 ? -27.102 19.758 -14.997 1.00 5.33 79 VAL A O 1
ATOM 645 N N . PRO A 1 83 ? -25.253 20.199 -13.814 1.00 4.58 80 PRO A N 1
ATOM 646 C CA . PRO A 1 83 ? -24.562 19.092 -14.511 1.00 4.85 80 PRO A CA 1
ATOM 647 C C . PRO A 1 83 ? -25.235 17.737 -14.326 1.00 5.20 80 PRO A C 1
ATOM 648 O O . PRO A 1 83 ? -25.327 16.967 -15.296 1.00 5.98 80 PRO A O 1
ATOM 652 N N . LEU A 1 84 ? -25.730 17.423 -13.120 1.00 3.66 81 LEU A N 1
ATOM 653 C CA . LEU A 1 84 ? -26.459 16.166 -12.939 1.00 4.33 81 LEU A CA 1
ATOM 654 C C . LEU A 1 84 ? -27.678 16.096 -13.855 1.00 5.46 81 LEU A C 1
ATOM 655 O O . LEU A 1 84 ? -27.928 15.073 -14.511 1.00 4.51 81 LEU A O 1
ATOM 660 N N . ARG A 1 85 ? -28.478 17.163 -13.880 1.00 5.33 82 ARG A N 1
ATOM 661 C CA . ARG A 1 85 ? -29.706 17.118 -14.659 1.00 3.32 82 ARG A CA 1
ATOM 662 C C . ARG A 1 85 ? -29.396 17.006 -16.149 1.00 4.94 82 ARG A C 1
ATOM 663 O O . ARG A 1 85 ? -30.088 16.295 -16.881 1.00 5.15 82 ARG A O 1
ATOM 671 N N . LEU A 1 86 ? -28.327 17.666 -16.608 1.00 3.89 83 LEU A N 1
ATOM 672 C CA . LEU A 1 86 ? -27.918 17.517 -18.004 1.00 7.42 83 LEU A CA 1
ATOM 673 C C . LEU A 1 86 ? -27.484 16.089 -18.318 1.00 8.90 83 LEU A C 1
ATOM 674 O O . LEU A 1 86 ? -27.755 15.581 -19.415 1.00 7.86 83 LEU A O 1
ATOM 679 N N . ASN A 1 87 ? -26.793 15.426 -17.381 1.00 5.24 84 ASN A N 1
ATOM 680 C CA . ASN A 1 87 ? -26.409 14.035 -17.619 1.00 6.67 84 ASN A CA 1
ATOM 681 C C . ASN A 1 87 ? -27.635 13.167 -17.899 1.00 10.05 84 ASN A C 1
ATOM 682 O O . ASN A 1 87 ? -27.592 12.277 -18.755 1.00 10.26 84 ASN A O 1
ATOM 687 N N . TYR A 1 88 ? -28.739 13.408 -17.189 1.00 6.65 85 TYR A N 1
ATOM 688 C CA . TYR A 1 88 ? -29.954 12.641 -17.449 1.00 7.12 85 TYR A CA 1
ATOM 689 C C . TYR A 1 88 ? -30.571 13.009 -18.801 1.00 8.16 85 TYR A C 1
ATOM 690 O O . TYR A 1 88 ? -30.946 12.120 -19.573 1.00 8.29 85 TYR A O 1
ATOM 699 N N . ILE A 1 89 ? -30.654 14.307 -19.128 1.00 5.76 86 ILE A N 1
ATOM 700 C CA . ILE A 1 89 ? -31.175 14.723 -20.436 1.00 5.78 86 ILE A CA 1
ATOM 701 C C . ILE A 1 89 ? -30.385 14.055 -21.561 1.00 7.36 86 ILE A C 1
ATOM 702 O O . ILE A 1 89 ? -30.963 13.540 -22.529 1.00 8.98 86 ILE A O 1
ATOM 707 N N . HIS A 1 90 ? -29.054 14.061 -21.458 1.00 7.89 87 HIS A N 1
ATOM 708 C CA . HIS A 1 90 ? -28.261 13.474 -22.542 1.00 8.28 87 HIS A CA 1
ATOM 709 C C . HIS A 1 90 ? -28.461 11.964 -22.625 1.00 8.99 87 HIS A C 1
ATOM 710 O O . HIS A 1 90 ? -28.429 11.398 -23.729 1.00 10.17 87 HIS A O 1
ATOM 717 N N . TRP A 1 91 ? -28.689 11.293 -21.484 1.00 8.50 88 TRP A N 1
ATOM 718 C CA . TRP A 1 91 ? -28.987 9.865 -21.549 1.00 10.01 88 TRP A CA 1
ATOM 719 C C . TRP A 1 91 ? -30.333 9.613 -22.218 1.00 9.51 88 TRP A C 1
ATOM 720 O O . TRP A 1 91 ? -30.481 8.652 -22.983 1.00 11.07 88 TRP A O 1
ATOM 731 N N . VAL A 1 92 ? -31.328 10.458 -21.942 1.00 8.65 89 VAL A N 1
ATOM 732 C CA . VAL A 1 92 ? -32.621 10.296 -22.608 1.00 9.20 89 VAL A CA 1
ATOM 733 C C . VAL A 1 92 ? -32.473 10.490 -24.114 1.00 11.53 89 VAL A C 1
ATOM 734 O O . VAL A 1 92 ? -33.075 9.753 -24.904 1.00 11.33 89 VAL A O 1
ATOM 738 N N . GLU A 1 93 ? -31.672 11.477 -24.536 1.00 10.07 90 GLU A N 1
ATOM 739 C CA . GLU A 1 93 ? -31.336 11.606 -25.959 1.00 11.25 90 GLU A CA 1
ATOM 740 C C . GLU A 1 93 ? -30.817 10.287 -26.524 1.00 14.22 90 GLU A C 1
ATOM 741 O O . GLU A 1 93 ? -31.203 9.876 -27.631 1.00 15.48 90 GLU A O 1
ATOM 747 N N . ASP A 1 94 ? -29.935 9.612 -25.780 1.00 13.23 91 ASP A N 1
ATOM 748 C CA . ASP A 1 94 ? -29.402 8.330 -26.247 1.00 14.26 91 ASP A CA 1
ATOM 749 C C . ASP A 1 94 ? -30.497 7.272 -26.342 1.00 14.60 91 ASP A C 1
ATOM 750 O O . ASP A 1 94 ? -30.545 6.503 -27.314 1.00 17.76 91 ASP A O 1
ATOM 755 N N . LEU A 1 95 ? -31.366 7.204 -25.330 1.00 13.41 92 LEU A N 1
ATOM 756 C CA . LEU A 1 95 ? -32.425 6.197 -25.294 1.00 14.09 92 LEU A CA 1
ATOM 757 C C . LEU A 1 95 ? -33.345 6.312 -26.502 1.00 15.11 92 LEU A C 1
ATOM 758 O O . LEU A 1 95 ? -33.632 5.317 -27.185 1.00 16.57 92 LEU A O 1
ATOM 763 N N . ILE A 1 96 ? -33.842 7.522 -26.771 1.00 14.50 93 ILE A N 1
ATOM 764 C CA . ILE A 1 96 ? -34.874 7.680 -27.791 1.00 16.02 93 ILE A CA 1
ATOM 765 C C . ILE A 1 96 ? -34.292 7.871 -29.182 1.00 22.62 93 ILE A C 1
ATOM 766 O O . ILE A 1 96 ? -35.056 7.937 -30.155 1.00 25.54 93 ILE A O 1
ATOM 771 N N . GLY A 1 97 ? -32.969 7.941 -29.314 1.00 20.42 94 GLY A N 1
ATOM 772 C CA . GLY A 1 97 ? -32.347 8.075 -30.617 1.00 29.44 94 GLY A CA 1
ATOM 773 C C . GLY A 1 97 ? -32.428 9.482 -31.169 1.00 34.78 94 GLY A C 1
ATOM 774 O O . GLY A 1 97 ? -32.863 9.688 -32.306 1.00 34.81 94 GLY A O 1
ATOM 775 N N . HIS A 1 98 ? -32.018 10.460 -30.366 1.00 33.13 95 HIS A N 1
ATOM 776 C CA A HIS A 1 98 ? -32.019 11.864 -30.767 0.44 37.86 95 HIS A CA 1
ATOM 777 C CA B HIS A 1 98 ? -32.043 11.851 -30.798 0.56 37.97 95 HIS A CA 1
ATOM 778 C C . HIS A 1 98 ? -30.789 12.208 -31.603 1.00 43.21 95 HIS A C 1
ATOM 779 O O . HIS A 1 98 ? -29.732 11.592 -31.450 1.00 48.02 95 HIS A O 1
ATOM 792 N N . LEU A 1 106 ? -41.359 15.227 -33.986 1.00 29.32 103 LEU A N 1
ATOM 793 C CA . LEU A 1 106 ? -41.641 15.773 -32.664 1.00 33.42 103 LEU A CA 1
ATOM 794 C C . LEU A 1 106 ? -41.619 14.698 -31.576 1.00 27.45 103 LEU A C 1
ATOM 795 O O . LEU A 1 106 ? -42.332 13.702 -31.673 1.00 30.75 103 LEU A O 1
ATOM 800 N N . ARG A 1 107 ? -40.829 14.922 -30.523 1.00 20.69 104 ARG A N 1
ATOM 801 C CA . ARG A 1 107 ? -40.751 13.991 -29.411 1.00 18.55 104 ARG A CA 1
ATOM 802 C C . ARG A 1 107 ? -41.509 14.549 -28.210 1.00 18.17 104 ARG A C 1
ATOM 803 O O . ARG A 1 107 ? -41.536 15.760 -27.977 1.00 16.39 104 ARG A O 1
ATOM 811 N N . ARG A 1 108 ? -42.133 13.649 -27.454 1.00 17.05 105 ARG A N 1
ATOM 812 C CA . ARG A 1 108 ? -42.986 14.005 -26.329 1.00 15.71 105 ARG A CA 1
ATOM 813 C C . ARG A 1 108 ? -42.569 13.184 -25.125 1.00 15.06 105 ARG A C 1
ATOM 814 O O . ARG A 1 108 ? -42.434 11.960 -25.226 1.00 16.77 105 ARG A O 1
ATOM 822 N N . GLY A 1 109 ? -42.410 13.844 -23.979 1.00 11.88 106 GLY A N 1
ATOM 823 C CA . GLY A 1 109 ? -42.022 13.163 -22.768 1.00 13.88 106 GLY A CA 1
ATOM 824 C C . GLY A 1 109 ? -42.943 13.521 -21.616 1.00 14.11 106 GLY A C 1
ATOM 825 O O . GLY A 1 109 ? -43.762 14.443 -21.698 1.00 13.30 106 GLY A O 1
ATOM 826 N N . ILE A 1 110 ? -42.797 12.758 -20.538 1.00 11.64 107 ILE A N 1
ATOM 827 C CA . ILE A 1 110 ? -43.482 13.020 -19.277 1.00 12.09 107 ILE A CA 1
ATOM 828 C C . ILE A 1 110 ? -42.417 13.163 -18.198 1.00 13.76 107 ILE A C 1
ATOM 829 O O . ILE A 1 110 ? -41.526 12.313 -18.090 1.00 13.26 107 ILE A O 1
ATOM 834 N N . ASP A 1 111 ? -42.490 14.240 -17.417 1.00 11.47 108 ASP A N 1
ATOM 835 C CA . ASP A 1 111 ? -41.622 14.416 -16.248 1.00 11.79 108 ASP A CA 1
ATOM 836 C C . ASP A 1 111 ? -42.499 14.241 -15.016 1.00 12.25 108 ASP A C 1
ATOM 837 O O . ASP A 1 111 ? -43.401 15.048 -14.774 1.00 13.80 108 ASP A O 1
ATOM 842 N N . ILE A 1 112 ? -42.248 13.179 -14.251 1.00 10.00 109 ILE A N 1
ATOM 843 C CA . ILE A 1 112 ? -43.025 12.878 -13.053 1.00 11.09 109 ILE A CA 1
ATOM 844 C C . ILE A 1 112 ? -42.381 13.589 -11.868 1.00 13.06 109 ILE A C 1
ATOM 845 O O . ILE A 1 112 ? -41.288 13.221 -11.439 1.00 13.62 109 ILE A O 1
ATOM 850 N N . GLY A 1 113 ? -43.060 14.597 -11.327 1.00 10.56 110 GLY A N 1
ATOM 851 C CA . GLY A 1 113 ? -42.511 15.346 -10.202 1.00 8.78 110 GLY A CA 1
ATOM 852 C C . GLY A 1 113 ? -41.453 16.334 -10.654 1.00 12.36 110 GLY A C 1
ATOM 853 O O . GLY A 1 113 ? -40.256 16.169 -10.394 1.00 11.79 110 GLY A O 1
ATOM 854 N N . THR A 1 114 ? -41.902 17.375 -11.338 1.00 8.06 111 THR A N 1
ATOM 855 C CA . THR A 1 114 ? -40.999 18.263 -12.064 1.00 6.82 111 THR A CA 1
ATOM 856 C C . THR A 1 114 ? -40.288 19.273 -11.160 1.00 8.87 111 THR A C 1
ATOM 857 O O . THR A 1 114 ? -39.292 19.877 -11.591 1.00 8.43 111 THR A O 1
ATOM 861 N N . GLY A 1 115 ? -40.744 19.457 -9.921 1.00 8.57 112 GLY A N 1
ATOM 862 C CA . GLY A 1 115 ? -40.102 20.369 -8.992 1.00 8.22 112 GLY A CA 1
ATOM 863 C C . GLY A 1 115 ? -40.405 21.832 -9.292 1.00 8.31 112 GLY A C 1
ATOM 864 O O . GLY A 1 115 ? -40.978 22.188 -10.318 1.00 8.59 112 GLY A O 1
ATOM 865 N N . ALA A 1 116 ? -39.956 22.711 -8.382 1.00 6.90 113 ALA A N 1
ATOM 866 C CA . ALA A 1 116 ? -40.212 24.142 -8.569 1.00 7.10 113 ALA A CA 1
ATOM 867 C C . ALA A 1 116 ? -39.481 24.697 -9.788 1.00 9.51 113 ALA A C 1
ATOM 868 O O . ALA A 1 116 ? -39.925 25.684 -10.385 1.00 8.69 113 ALA A O 1
ATOM 870 N N . SER A 1 117 ? -38.361 24.093 -10.161 1.00 6.96 114 SER A N 1
ATOM 871 C CA . SER A 1 117 ? -37.587 24.615 -11.281 1.00 6.23 114 SER A CA 1
ATOM 872 C C . SER A 1 117 ? -38.143 24.202 -12.631 1.00 8.86 114 SER A C 1
ATOM 873 O O . SER A 1 117 ? -37.827 24.859 -13.631 1.00 9.60 114 SER A O 1
ATOM 876 N N . CYS A 1 118 ? -38.910 23.109 -12.696 1.00 4.51 115 CYS A N 1
ATOM 877 C CA . CYS A 1 118 ? -39.285 22.511 -13.983 1.00 4.92 115 CYS A CA 1
ATOM 878 C C . CYS A 1 118 ? -38.053 22.292 -14.859 1.00 7.99 115 CYS A C 1
ATOM 879 O O . CYS A 1 118 ? -38.079 22.523 -16.070 1.00 6.26 115 CYS A O 1
ATOM 882 N N . ILE A 1 119 ? -36.951 21.832 -14.245 1.00 6.20 116 ILE A N 1
ATOM 883 C CA . ILE A 1 119 ? -35.673 21.907 -14.952 1.00 5.60 116 ILE A CA 1
ATOM 884 C C . ILE A 1 119 ? -35.601 20.899 -16.099 1.00 5.10 116 ILE A C 1
ATOM 885 O O . ILE A 1 119 ? -35.088 21.229 -17.169 1.00 6.55 116 ILE A O 1
ATOM 890 N N . TYR A 1 120 ? -36.120 19.671 -15.928 1.00 5.11 117 TYR A N 1
ATOM 891 C CA . TYR A 1 120 ? -36.028 18.733 -17.049 1.00 5.52 117 TYR A CA 1
ATOM 892 C C . TYR A 1 120 ? -36.820 19.229 -18.252 1.00 5.59 117 TYR A C 1
ATOM 893 O O . TYR A 1 120 ? -36.275 19.208 -19.366 1.00 5.75 117 TYR A O 1
ATOM 902 N N . PRO A 1 121 ? -38.080 19.668 -18.129 1.00 5.15 118 PRO A N 1
ATOM 903 C CA . PRO A 1 121 ? -38.780 20.190 -19.315 1.00 7.10 118 PRO A CA 1
ATOM 904 C C . PRO A 1 121 ? -38.120 21.430 -19.873 1.00 5.74 118 PRO A C 1
ATOM 905 O O . PRO A 1 121 ? -37.962 21.519 -21.088 1.00 7.96 118 PRO A O 1
ATOM 909 N N . LEU A 1 122 ? -37.654 22.344 -19.030 1.00 6.27 119 LEU A N 1
ATOM 910 C CA . LEU A 1 122 ? -37.019 23.532 -19.584 1.00 7.31 119 LEU A CA 1
ATOM 911 C C . LEU A 1 122 ? -35.765 23.170 -20.380 1.00 6.88 119 LEU A C 1
ATOM 912 O O . LEU A 1 122 ? -35.542 23.706 -21.470 1.00 7.78 119 LEU A O 1
ATOM 917 N N . LEU A 1 123 ? -34.925 22.275 -19.853 1.00 5.69 120 LEU A N 1
ATOM 918 C CA . LEU A 1 123 ? -33.733 21.855 -20.593 1.00 5.53 120 LEU A CA 1
ATOM 919 C C . LEU A 1 123 ? -34.094 21.090 -21.862 1.00 8.17 120 LEU A C 1
ATOM 920 O O . LEU A 1 123 ? -33.517 21.337 -22.927 1.00 8.82 120 LEU A O 1
ATOM 925 N N . GLY A 1 124 ? -35.023 20.132 -21.761 1.00 7.98 121 GLY A N 1
ATOM 926 C CA . GLY A 1 124 ? -35.374 19.333 -22.928 1.00 9.59 121 GLY A CA 1
ATOM 927 C C . GLY A 1 124 ? -36.023 20.154 -24.031 1.00 11.71 121 GLY A C 1
ATOM 928 O O . GLY A 1 124 ? -35.734 19.959 -25.220 1.00 11.33 121 GLY A O 1
ATOM 929 N N . ALA A 1 125 ? -36.912 21.076 -23.660 1.00 9.38 122 ALA A N 1
ATOM 930 C CA . ALA A 1 125 ? -37.548 21.914 -24.671 1.00 12.91 122 ALA A CA 1
ATOM 931 C C . ALA A 1 125 ? -36.545 22.878 -25.294 1.00 13.33 122 ALA A C 1
ATOM 932 O O . ALA A 1 125 ? -36.582 23.126 -26.507 1.00 14.60 122 ALA A O 1
ATOM 934 N N . THR A 1 126 ? -35.639 23.425 -24.480 1.00 10.27 123 THR A N 1
ATOM 935 C CA . THR A 1 126 ? -34.660 24.392 -24.973 1.00 10.05 123 THR A CA 1
ATOM 936 C C . THR A 1 126 ? -33.617 23.724 -25.868 1.00 12.85 123 THR A C 1
ATOM 937 O O . THR A 1 126 ? -33.284 24.239 -26.944 1.00 16.05 123 THR A O 1
ATOM 941 N N . LEU A 1 127 ? -33.092 22.576 -25.438 1.00 9.46 124 LEU A N 1
ATOM 942 C CA . LEU A 1 127 ? -32.023 21.903 -26.173 1.00 9.64 124 LEU A CA 1
ATOM 943 C C . LEU A 1 127 ? -32.549 21.225 -27.432 1.00 13.76 124 LEU A C 1
ATOM 944 O O . LEU A 1 127 ? -31.898 21.261 -28.488 1.00 17.41 124 LEU A O 1
ATOM 949 N N . ASN A 1 128 ? -33.709 20.578 -27.335 1.00 12.93 125 ASN A N 1
ATOM 950 C CA . ASN A 1 128 ? -34.151 19.632 -28.348 1.00 15.03 125 ASN A CA 1
ATOM 951 C C . ASN A 1 128 ? -35.548 19.897 -28.886 1.00 16.31 125 ASN A C 1
ATOM 952 O O . ASN A 1 128 ? -35.992 19.164 -29.781 1.00 16.21 125 ASN A O 1
ATOM 957 N N . GLY A 1 129 ? -36.250 20.905 -28.374 1.00 14.13 126 GLY A N 1
ATOM 958 C CA . GLY A 1 129 ? -37.604 21.165 -28.816 1.00 14.02 126 GLY A CA 1
ATOM 959 C C . GLY A 1 129 ? -38.601 20.109 -28.410 1.00 14.60 126 GLY A C 1
ATOM 960 O O . GLY A 1 129 ? -39.652 19.992 -29.042 1.00 15.68 126 GLY A O 1
ATOM 961 N N . TRP A 1 130 ? -38.293 19.334 -27.369 1.00 11.87 127 TRP A N 1
ATOM 962 C CA . TRP A 1 130 ? -39.199 18.303 -26.880 1.00 12.29 127 TRP A CA 1
ATOM 963 C C . TRP A 1 130 ? -40.428 18.916 -26.217 1.00 13.53 127 TRP A C 1
ATOM 964 O O . TRP A 1 130 ? -40.334 19.936 -25.526 1.00 13.75 127 TRP A O 1
ATOM 975 N N . TYR A 1 131 ? -41.584 18.285 -26.439 1.00 13.24 128 TYR A N 1
ATOM 976 C CA A TYR A 1 131 ? -42.801 18.578 -25.694 0.58 14.36 128 TYR A CA 1
ATOM 977 C CA B TYR A 1 131 ? -42.791 18.596 -25.682 0.42 14.07 128 TYR A CA 1
ATOM 978 C C . TYR A 1 131 ? -42.801 17.780 -24.398 1.00 13.63 128 TYR A C 1
ATOM 979 O O . TYR A 1 131 ? -42.361 16.627 -24.372 1.00 14.68 128 TYR A O 1
ATOM 996 N N . PHE A 1 132 ? -43.324 18.384 -23.329 1.00 11.76 129 PHE A N 1
ATOM 997 C CA . PHE A 1 132 ? -43.410 17.714 -22.036 1.00 10.27 129 PHE A CA 1
ATOM 998 C C . PHE A 1 132 ? -44.783 17.881 -21.413 1.00 12.78 129 PHE A C 1
ATOM 999 O O . PHE A 1 132 ? -45.355 18.978 -21.412 1.00 12.78 129 PHE A O 1
ATOM 1007 N N . LEU A 1 133 ? -45.275 16.793 -20.836 1.00 11.26 130 LEU A N 1
ATOM 1008 C CA . LEU A 1 133 ? -46.269 16.839 -19.776 1.00 12.03 130 LEU A CA 1
ATOM 1009 C C . LEU A 1 133 ? -45.511 16.745 -18.458 1.00 12.41 130 LEU A C 1
ATOM 1010 O O . LEU A 1 133 ? -44.817 15.754 -18.214 1.00 12.73 130 LEU A O 1
ATOM 1015 N N . ALA A 1 134 ? -45.608 17.785 -17.633 1.00 9.98 131 ALA A N 1
ATOM 1016 C CA . ALA A 1 134 ? -44.813 17.892 -16.411 1.00 11.56 131 ALA A CA 1
ATOM 1017 C C . ALA A 1 134 ? -45.770 17.898 -15.231 1.00 12.71 131 ALA A C 1
ATOM 1018 O O . ALA A 1 134 ? -46.619 18.788 -15.137 1.00 15.01 131 ALA A O 1
ATOM 1020 N N . THR A 1 135 ? -45.649 16.912 -14.343 1.00 12.52 132 THR A N 1
ATOM 1021 C CA . THR A 1 135 ? -46.613 16.765 -13.260 1.00 11.69 132 THR A CA 1
ATOM 1022 C C . THR A 1 135 ? -46.003 17.144 -11.919 1.00 9.25 132 THR A C 1
ATOM 1023 O O . THR A 1 135 ? -44.791 17.029 -11.705 1.00 10.61 132 THR A O 1
ATOM 1027 N N . GLU A 1 136 ? -46.865 17.574 -10.997 1.00 10.12 133 GLU A N 1
ATOM 1028 C CA . GLU A 1 136 ? -46.393 17.934 -9.669 1.00 12.69 133 GLU A CA 1
ATOM 1029 C C . GLU A 1 136 ? -47.524 17.709 -8.679 1.00 14.61 133 GLU A C 1
ATOM 1030 O O . GLU A 1 136 ? -48.695 17.881 -9.014 1.00 17.13 133 GLU A O 1
ATOM 1036 N N . VAL A 1 137 ? -47.161 17.305 -7.459 1.00 10.82 134 VAL A N 1
ATOM 1037 C CA . VAL A 1 137 ? -48.141 17.097 -6.394 1.00 11.99 134 VAL A CA 1
ATOM 1038 C C . VAL A 1 137 ? -48.152 18.226 -5.368 1.00 15.08 134 VAL A C 1
ATOM 1039 O O . VAL A 1 137 ? -49.138 18.366 -4.626 1.00 16.88 134 VAL A O 1
ATOM 1043 N N . ASP A 1 138 ? -47.101 19.034 -5.307 1.00 12.95 135 ASP A N 1
ATOM 1044 C CA . ASP A 1 138 ? -46.930 20.037 -4.269 1.00 13.83 135 ASP A CA 1
ATOM 1045 C C . ASP A 1 138 ? -47.352 21.402 -4.804 1.00 12.15 135 ASP A C 1
ATOM 1046 O O . ASP A 1 138 ? -46.934 21.795 -5.897 1.00 12.40 135 ASP A O 1
ATOM 1051 N N . ASP A 1 139 ? -48.179 22.119 -4.029 1.00 13.16 136 ASP A N 1
ATOM 1052 C CA . ASP A 1 139 ? -48.681 23.425 -4.458 1.00 15.38 136 ASP A CA 1
ATOM 1053 C C . ASP A 1 139 ? -47.549 24.399 -4.763 1.00 17.24 136 ASP A C 1
ATOM 1054 O O . ASP A 1 139 ? -47.556 25.061 -5.808 1.00 13.62 136 ASP A O 1
ATOM 1059 N N . MET A 1 140 ? -46.574 24.519 -3.853 1.00 12.44 137 MET A N 1
ATOM 1060 C CA . MET A 1 140 ? -45.477 25.461 -4.076 1.00 13.68 137 MET A CA 1
ATOM 1061 C C . MET A 1 140 ? -44.698 25.113 -5.339 1.00 13.64 137 MET A C 1
ATOM 1062 O O . MET A 1 140 ? -44.422 25.987 -6.174 1.00 10.53 137 MET A O 1
ATOM 1067 N N . CYS A 1 141 ? -44.304 23.841 -5.481 1.00 10.35 138 CYS A N 1
ATOM 1068 C CA . CYS A 1 141 ? -43.560 23.444 -6.676 1.00 8.70 138 CYS A CA 1
ATOM 1069 C C . CYS A 1 141 ? -44.379 23.693 -7.937 1.00 12.25 138 CYS A C 1
ATOM 1070 O O . CYS A 1 141 ? -43.848 24.169 -8.948 1.00 9.77 138 CYS A O 1
ATOM 1073 N N . PHE A 1 142 ? -45.683 23.390 -7.893 1.00 10.08 139 PHE A N 1
ATOM 1074 C CA . PHE A 1 142 ? -46.526 23.570 -9.075 1.00 12.25 139 PHE A CA 1
ATOM 1075 C C . PHE A 1 142 ? -46.603 25.034 -9.489 1.00 11.81 139 PHE A C 1
ATOM 1076 O O . PHE A 1 142 ? -46.480 25.361 -10.677 1.00 10.71 139 PHE A O 1
ATOM 1084 N N . ASN A 1 143 ? -46.786 25.932 -8.519 1.00 11.48 140 ASN A N 1
ATOM 1085 C CA . ASN A 1 143 ? -46.882 27.352 -8.835 1.00 13.28 140 ASN A CA 1
ATOM 1086 C C . ASN A 1 143 ? -45.580 27.888 -9.415 1.00 10.85 140 ASN A C 1
ATOM 1087 O O . ASN A 1 143 ? -45.606 28.666 -10.379 1.00 11.09 140 ASN A O 1
ATOM 1092 N N . TYR A 1 144 ? -44.436 27.499 -8.838 1.00 9.72 141 TYR A N 1
ATOM 1093 C CA . TYR A 1 144 ? -43.155 27.955 -9.370 1.00 8.71 141 TYR A CA 1
ATOM 1094 C C . TYR A 1 144 ? -42.879 27.347 -10.738 1.00 8.13 141 TYR A C 1
ATOM 1095 O O . TYR A 1 144 ? -42.332 28.021 -11.622 1.00 7.97 141 TYR A O 1
ATOM 1104 N N . ALA A 1 145 ? -43.243 26.078 -10.932 1.00 7.99 142 ALA A N 1
ATOM 1105 C CA . ALA A 1 145 ? -42.986 25.437 -12.218 1.00 8.87 142 ALA A CA 1
ATOM 1106 C C . ALA 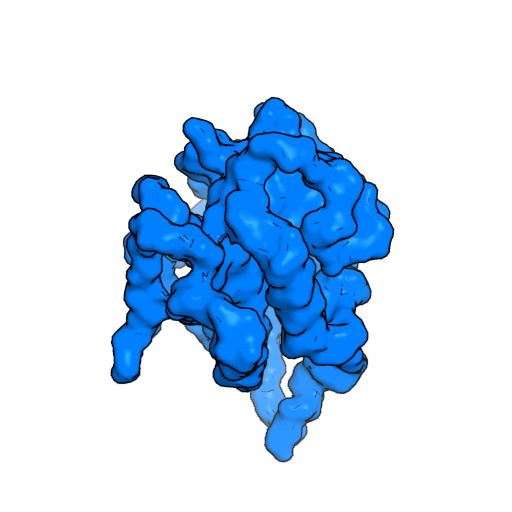A 1 145 ? -43.769 26.127 -13.324 1.00 8.70 142 ALA A C 1
ATOM 1107 O O . ALA A 1 145 ? -43.232 26.399 -14.405 1.00 8.58 142 ALA A O 1
ATOM 1109 N N . LYS A 1 146 ? -45.040 26.427 -13.056 1.00 9.61 143 LYS A N 1
ATOM 1110 C CA A LYS A 1 146 ? -45.867 27.142 -14.023 0.44 12.19 143 LYS A CA 1
ATOM 1111 C CA B LYS A 1 146 ? -45.862 27.133 -14.029 0.56 12.04 143 LYS A CA 1
ATOM 1112 C C . LYS A 1 146 ? -45.253 28.484 -14.386 1.00 13.67 143 LYS A C 1
ATOM 1113 O O . LYS A 1 146 ? -45.175 28.848 -15.567 1.00 13.65 143 LYS A O 1
ATOM 1124 N N . LYS A 1 147 ? -44.824 29.242 -13.372 1.00 10.50 144 LYS A N 1
ATOM 1125 C CA . LYS A 1 147 ? -44.239 30.560 -13.610 1.00 13.14 144 LYS A CA 1
ATOM 1126 C C . LYS A 1 147 ? -42.948 30.461 -14.412 1.00 12.48 144 LYS A C 1
ATOM 1127 O O . LYS A 1 147 ? -42.684 31.296 -15.284 1.00 14.20 144 LYS A O 1
ATOM 1133 N N . ASN A 1 148 ? -42.129 29.447 -14.130 1.00 8.37 145 ASN A N 1
ATOM 1134 C CA . ASN A 1 148 ? -40.865 29.317 -14.843 1.00 7.48 145 ASN A CA 1
ATOM 1135 C C . ASN A 1 148 ? -41.083 28.948 -16.305 1.00 10.61 145 ASN A C 1
ATOM 1136 O O . ASN A 1 148 ? -40.346 29.415 -17.179 1.00 11.70 145 ASN A O 1
ATOM 1141 N N . VAL A 1 149 ? -42.089 28.123 -16.595 1.00 8.89 146 VAL A N 1
ATOM 1142 C CA . VAL A 1 149 ? -42.433 27.846 -17.989 1.00 8.68 146 VAL A CA 1
ATOM 1143 C C . VAL A 1 149 ? -42.923 29.114 -18.677 1.00 12.17 146 VAL A C 1
ATOM 1144 O O . VAL A 1 149 ? -42.514 29.428 -19.807 1.00 11.37 146 VAL A O 1
ATOM 1148 N N . GLU A 1 150 ? -43.794 29.871 -18.003 1.00 11.76 147 GLU A N 1
ATOM 1149 C CA . GLU A 1 150 ? -44.381 31.051 -18.628 1.00 12.95 147 GLU A CA 1
ATOM 1150 C C . GLU A 1 150 ? -43.342 32.139 -18.873 1.00 15.18 147 GLU A C 1
ATOM 1151 O O . GLU A 1 150 ? -43.363 32.793 -19.924 1.00 14.29 147 GLU A O 1
ATOM 1157 N N . GLN A 1 151 ? -42.422 32.351 -17.930 1.00 12.77 148 GLN A N 1
ATOM 1158 C CA . GLN A 1 151 ? -41.493 33.464 -18.095 1.00 16.18 148 GLN A CA 1
ATOM 1159 C C . GLN A 1 151 ? -40.404 33.159 -19.110 1.00 14.80 148 GLN A C 1
ATOM 1160 O O . GLN A 1 151 ? -39.710 34.083 -19.550 1.00 16.74 148 GLN A O 1
ATOM 1166 N N . ASN A 1 152 ? -40.263 31.902 -19.515 1.00 10.45 149 ASN A N 1
ATOM 1167 C CA . ASN A 1 152 ? -39.340 31.527 -20.574 1.00 9.38 149 ASN A CA 1
ATOM 1168 C C . ASN A 1 152 ? -40.070 31.255 -21.881 1.00 14.17 149 ASN A C 1
ATOM 1169 O O . ASN A 1 152 ? -39.458 30.763 -22.834 1.00 13.92 149 ASN A O 1
ATOM 1174 N N . ASN A 1 153 ? -41.366 31.576 -21.928 1.00 11.26 150 ASN A N 1
ATOM 1175 C CA . ASN A 1 153 ? -42.176 31.525 -23.150 1.00 14.78 150 ASN A CA 1
ATOM 1176 C C . ASN A 1 153 ? -42.221 30.121 -23.746 1.00 15.09 150 ASN A C 1
ATOM 1177 O O . ASN A 1 153 ? -42.184 29.944 -24.965 1.00 16.55 150 ASN A O 1
ATOM 1182 N N . LEU A 1 154 ? -42.341 29.109 -22.881 1.00 11.50 151 LEU A N 1
ATOM 1183 C CA . LEU A 1 154 ? -42.307 27.718 -23.317 1.00 11.68 151 LEU A CA 1
ATOM 1184 C C . LEU A 1 154 ? -43.641 27.004 -23.102 1.00 12.03 151 LEU A C 1
ATOM 1185 O O . LEU A 1 154 ? -43.699 25.773 -23.171 1.00 11.80 151 LEU A O 1
ATOM 1190 N N . SER A 1 155 ? -44.725 27.755 -22.880 1.00 14.31 152 SER A N 1
ATOM 1191 C CA . SER A 1 155 ? -46.024 27.136 -22.627 1.00 15.39 152 SER A CA 1
ATOM 1192 C C . SER A 1 155 ? -46.529 26.291 -23.793 1.00 17.16 152 SER A C 1
ATOM 1193 O O . SER A 1 155 ? -47.353 25.398 -23.572 1.00 20.18 152 SER A O 1
ATOM 1196 N N . ASP A 1 156 ? -46.076 26.553 -25.024 1.00 17.32 153 ASP A N 1
ATOM 1197 C CA . ASP A 1 156 ? -46.514 25.722 -26.145 1.00 21.92 153 ASP A CA 1
ATOM 1198 C C . ASP A 1 156 ? -45.883 24.339 -26.097 1.00 20.98 153 ASP A C 1
ATOM 1199 O O . ASP A 1 156 ? -46.468 23.376 -26.608 1.00 19.44 153 ASP A O 1
ATOM 1204 N N . LEU A 1 157 ? -44.698 24.226 -25.495 1.00 13.49 154 LEU A N 1
ATOM 1205 C CA . LEU A 1 157 ? -43.969 22.968 -25.428 1.00 12.72 154 LEU A CA 1
ATOM 1206 C C . LEU A 1 157 ? -44.154 22.240 -24.107 1.00 13.83 154 LEU A C 1
ATOM 1207 O O . LEU A 1 157 ? -43.999 21.018 -24.067 1.00 17.73 154 LEU A O 1
ATOM 1212 N N . ILE A 1 158 ? -44.468 22.942 -23.022 1.00 11.48 155 ILE A N 1
ATOM 1213 C CA . ILE A 1 158 ? -44.486 22.320 -21.699 1.00 10.68 155 ILE A CA 1
ATOM 1214 C C . ILE A 1 158 ? -45.837 22.583 -21.044 1.00 12.82 155 ILE A C 1
ATOM 1215 O O . ILE A 1 158 ? -46.213 23.743 -20.826 1.00 13.32 155 ILE A O 1
ATOM 1220 N N . LYS A 1 159 ? -46.542 21.511 -20.683 1.00 11.93 156 LYS A N 1
ATOM 1221 C CA A LYS A 1 159 ? -47.812 21.599 -19.969 0.48 13.68 156 LYS A CA 1
ATOM 1222 C CA B LYS A 1 159 ? -47.811 21.597 -19.969 0.52 13.64 156 LYS A CA 1
ATOM 1223 C C . LYS A 1 159 ? -47.589 21.116 -18.540 1.00 15.54 156 LYS A C 1
ATOM 1224 O O . LYS A 1 159 ? -47.319 19.934 -18.318 1.00 12.61 156 LYS A O 1
ATOM 1235 N N . VAL A 1 160 ? -47.700 22.034 -17.573 1.00 13.73 157 VAL A N 1
ATOM 1236 C CA . VAL A 1 160 ? -47.539 21.709 -16.157 1.00 13.61 157 VAL A CA 1
ATOM 1237 C C . VAL A 1 160 ? -48.907 21.390 -15.567 1.00 15.49 157 VAL A C 1
ATOM 1238 O O . VAL A 1 160 ? -49.843 22.192 -15.687 1.00 14.91 157 VAL A O 1
ATOM 1242 N N . VAL A 1 161 ? -49.027 20.237 -14.904 1.00 12.85 158 VAL A N 1
ATOM 1243 C CA . VAL A 1 161 ? -50.303 19.812 -14.332 1.00 17.17 158 VAL A CA 1
ATOM 1244 C C . VAL A 1 161 ? -50.134 19.415 -12.870 1.00 18.87 158 VAL A C 1
ATOM 1245 O O . VAL A 1 161 ? -49.141 18.787 -12.482 1.00 15.44 158 VAL A O 1
ATOM 1249 N N . LYS A 1 162 ? -51.127 19.774 -12.064 1.00 15.67 159 LYS A N 1
ATOM 1250 C CA . LYS A 1 162 ? -51.202 19.370 -10.673 1.00 19.75 159 LYS A CA 1
ATOM 1251 C C . LYS A 1 162 ? -51.962 18.054 -10.557 1.00 22.18 159 LYS A C 1
ATOM 1252 O O . LYS A 1 162 ? -53.091 17.939 -11.042 1.00 23.48 159 LYS A O 1
ATOM 1258 N N . VAL A 1 163 ? -51.351 17.075 -9.897 1.00 18.15 160 VAL A N 1
ATOM 1259 C CA . VAL A 1 163 ? -51.943 15.745 -9.762 1.00 17.55 160 VAL A CA 1
ATOM 1260 C C . VA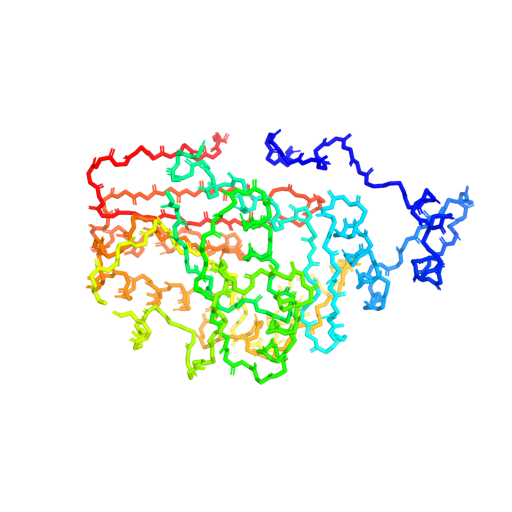L A 1 163 ? -51.958 15.370 -8.286 1.00 20.63 160 VAL A C 1
ATOM 1261 O O . VAL A 1 163 ? -51.204 15.933 -7.477 1.00 16.43 160 VAL A O 1
ATOM 1265 N N . PRO A 1 164 ? -52.814 14.425 -7.895 1.00 18.70 161 PRO A N 1
ATOM 1266 C CA . PRO A 1 164 ? -52.849 14.029 -6.479 1.00 22.61 161 PRO A CA 1
ATOM 1267 C C . PRO A 1 164 ? -51.700 13.111 -6.081 1.00 23.21 161 PRO A C 1
ATOM 1268 O O . PRO A 1 164 ? -51.302 13.100 -4.912 1.00 25.68 161 PRO A O 1
ATOM 1272 N N . GLN A 1 165 ? -51.155 12.356 -7.037 1.00 19.41 162 GLN A N 1
ATOM 1273 C CA . GLN A 1 165 ? -50.106 11.376 -6.769 1.00 21.55 162 GLN A CA 1
ATOM 1274 C C . GLN A 1 165 ? -49.058 11.412 -7.870 1.00 21.20 162 GLN A C 1
ATOM 1275 O O . GLN A 1 165 ? -49.365 11.697 -9.029 1.00 23.02 162 GLN A O 1
ATOM 1281 N N . LYS A 1 166 ? -47.816 11.094 -7.503 1.00 17.63 163 LYS A N 1
ATOM 1282 C CA . LYS A 1 166 ? -46.757 10.889 -8.494 1.00 15.70 163 LYS A CA 1
ATOM 1283 C C . LYS A 1 166 ? -46.932 9.492 -9.073 1.00 23.59 163 LYS A C 1
ATOM 1284 O O . LYS A 1 166 ? -46.582 8.493 -8.441 1.00 25.93 163 LYS A O 1
ATOM 1290 N N . THR A 1 167 ? -47.469 9.423 -10.287 1.00 21.74 164 THR A N 1
ATOM 1291 C CA . THR A 1 167 ? -47.826 8.158 -10.914 1.00 25.43 164 THR A CA 1
ATOM 1292 C C . THR A 1 167 ? -47.941 8.390 -12.411 1.00 25.88 164 THR A C 1
ATOM 1293 O O . THR A 1 167 ? -48.191 9.508 -12.864 1.00 26.71 164 THR A O 1
ATOM 1297 N N . LEU A 1 168 ? -47.749 7.319 -13.183 1.00 21.82 165 LEU A N 1
ATOM 1298 C CA . LEU A 1 168 ? -48.026 7.404 -14.612 1.00 24.02 165 LEU A CA 1
ATOM 1299 C C . LEU A 1 168 ? -49.504 7.234 -14.936 1.00 28.37 165 LEU A C 1
ATOM 1300 O O . LEU A 1 168 ? -49.932 7.629 -16.024 1.00 29.13 165 LEU A O 1
ATOM 1305 N N . LEU A 1 169 ? -50.293 6.666 -14.021 1.00 30.76 166 LEU A N 1
ATOM 1306 C CA . LEU A 1 169 ? -51.720 6.429 -14.257 1.00 34.11 166 LEU A CA 1
ATOM 1307 C C . LEU A 1 169 ? -52.491 7.718 -13.989 1.00 40.09 166 LEU A C 1
ATOM 1308 O O . LEU A 1 169 ? -53.067 7.931 -12.918 1.00 42.48 166 LEU A O 1
ATOM 1313 N N . MET A 1 170 ? -52.519 8.587 -14.996 1.00 41.13 167 MET A N 1
ATOM 1314 C CA . MET A 1 170 ? -53.126 9.903 -14.866 1.00 42.29 167 MET A CA 1
ATOM 1315 C C . MET A 1 170 ? -54.245 10.098 -15.881 1.00 44.95 167 MET A C 1
ATOM 1316 O O . MET A 1 170 ? -54.274 9.466 -16.940 1.00 45.29 167 MET A O 1
ATOM 1321 N N . ASP A 1 171 ? -55.165 11.006 -15.542 1.00 52.12 168 ASP A N 1
ATOM 1322 C CA . ASP A 1 171 ? -56.271 11.314 -16.444 1.00 59.83 168 ASP A CA 1
ATOM 1323 C C . ASP A 1 171 ? -55.786 12.065 -17.676 1.00 60.44 168 ASP A C 1
ATOM 1324 O O . ASP A 1 171 ? -56.329 11.885 -18.773 1.00 58.93 168 ASP A O 1
ATOM 1329 N N . ALA A 1 172 ? -54.749 12.891 -17.518 1.00 62.19 169 ALA A N 1
ATOM 1330 C CA . ALA A 1 172 ? -54.178 13.665 -18.616 1.00 62.67 169 ALA A CA 1
ATOM 1331 C C . ALA A 1 172 ? -53.734 12.764 -19.764 1.00 64.98 169 ALA A C 1
ATOM 1332 O O . ALA A 1 172 ? -53.435 13.245 -20.861 1.00 70.11 169 ALA A O 1
ATOM 1334 N N . LEU A 1 173 ? -53.689 11.459 -19.518 1.00 60.23 170 LEU A N 1
ATOM 1335 C CA . LEU A 1 173 ? -53.382 10.487 -20.554 1.00 58.68 170 LEU A CA 1
ATOM 1336 C C . LEU A 1 173 ? -54.658 10.016 -21.244 1.00 63.36 170 LEU A C 1
ATOM 1337 O O . LEU A 1 173 ? -54.740 8.877 -21.705 1.00 66.56 170 LEU A O 1
ATOM 1342 N N . SER A 1 177 ? -55.621 10.004 -25.123 1.00 61.80 174 SER A N 1
ATOM 1343 C CA . SER A 1 177 ? -55.503 8.577 -24.846 1.00 62.63 174 SER A CA 1
ATOM 1344 C C . SER A 1 177 ? -54.817 7.838 -25.994 1.00 63.70 174 SER A C 1
ATOM 1345 O O . SER A 1 177 ? -54.415 6.686 -25.843 1.00 64.59 174 SER A O 1
ATOM 1348 N N . GLU A 1 178 ? -54.682 8.506 -27.141 1.00 63.23 175 GLU A N 1
ATOM 1349 C CA . GLU A 1 178 ? -54.063 7.906 -28.315 1.00 63.43 175 GLU A CA 1
ATOM 1350 C C . GLU A 1 178 ? -52.673 8.450 -28.619 1.00 57.59 175 GLU A C 1
ATOM 1351 O O . GLU A 1 178 ? -52.002 7.920 -29.512 1.00 57.47 175 GLU A O 1
ATOM 1357 N N . ILE A 1 179 ? -52.231 9.496 -27.923 1.00 54.20 176 ILE A N 1
ATOM 1358 C CA . ILE A 1 179 ? -50.884 10.013 -28.132 1.00 49.52 176 ILE A CA 1
ATOM 1359 C C . ILE A 1 179 ? -49.877 9.047 -27.524 1.00 40.47 176 ILE A C 1
ATOM 1360 O O . ILE A 1 179 ? -50.004 8.643 -26.362 1.00 40.56 176 ILE A O 1
ATOM 1365 N N . ILE A 1 180 ? -48.883 8.657 -28.316 1.00 34.86 177 ILE A N 1
ATOM 1366 C CA . ILE A 1 180 ? -47.794 7.809 -27.844 1.00 28.98 177 ILE A CA 1
ATOM 1367 C C . ILE A 1 180 ? -46.636 8.707 -27.429 1.00 23.30 177 ILE A C 1
ATOM 1368 O O . ILE A 1 180 ? -46.136 9.500 -28.233 1.00 25.22 177 ILE A O 1
ATOM 1373 N N . TYR A 1 181 ? -46.209 8.579 -26.178 1.00 20.46 178 TYR A N 1
ATOM 1374 C CA . TYR A 1 181 ? -45.080 9.337 -25.669 1.00 17.67 178 TYR A CA 1
ATOM 1375 C C . TYR A 1 181 ? -43.773 8.620 -25.962 1.00 17.53 178 TYR A C 1
ATOM 1376 O O . TYR A 1 181 ? -43.713 7.388 -26.022 1.00 20.24 178 TYR A O 1
ATOM 1385 N N . ASP A 1 182 ? -42.718 9.409 -26.146 1.00 15.91 179 ASP A N 1
ATOM 1386 C CA . ASP A 1 182 ? -41.413 8.816 -26.393 1.00 16.17 179 ASP A CA 1
ATOM 1387 C C . ASP A 1 182 ? -40.733 8.361 -25.113 1.00 15.74 179 ASP A C 1
ATOM 1388 O O . ASP A 1 182 ? -39.975 7.384 -25.142 1.00 15.42 179 ASP A O 1
ATOM 1393 N N . PHE A 1 183 ? -40.973 9.040 -23.993 1.00 13.38 180 PHE A N 1
ATOM 1394 C CA . PHE A 1 183 ? -40.254 8.693 -22.777 1.00 12.35 180 PHE A CA 1
ATOM 1395 C C . PHE A 1 183 ? -40.963 9.277 -21.566 1.00 11.58 180 PHE A C 1
ATOM 1396 O O . PHE A 1 183 ? -41.796 10.178 -21.676 1.00 11.74 180 PHE A O 1
ATOM 1404 N N . CYS A 1 184 ? -40.614 8.744 -20.404 1.00 11.02 181 CYS A N 1
ATOM 1405 C CA . CYS A 1 184 ? -40.838 9.443 -19.151 1.00 10.59 181 CYS A CA 1
ATOM 1406 C C . CYS A 1 184 ? -39.508 9.547 -18.429 1.00 13.32 181 CYS A C 1
ATOM 1407 O O . CYS A 1 184 ? -38.583 8.763 -18.671 1.00 12.76 181 CYS A O 1
ATOM 1410 N N . MET A 1 185 ? -39.394 10.569 -17.594 1.00 9.61 182 MET A N 1
ATOM 1411 C CA . MET A 1 185 ? -38.238 10.675 -16.724 1.00 8.64 182 MET A CA 1
ATOM 1412 C C . MET A 1 185 ? -38.740 11.081 -15.354 1.00 9.44 182 MET A C 1
ATOM 1413 O O . MET A 1 185 ? -39.851 11.602 -15.201 1.00 10.95 182 MET A O 1
ATOM 1418 N N . CYS A 1 186 ? -37.931 10.795 -14.345 1.00 8.92 183 CYS A N 1
ATOM 1419 C CA A CYS A 1 186 ? -38.353 11.146 -13.002 0.35 9.13 183 CYS A CA 1
ATOM 1420 C CA B CYS A 1 186 ? -38.386 11.000 -12.975 0.65 9.21 183 CYS A CA 1
ATOM 1421 C C . CYS A 1 186 ? -37.191 11.013 -12.040 1.00 8.83 183 CYS A C 1
ATOM 1422 O O . CYS A 1 186 ? -36.310 10.160 -12.187 1.00 8.43 183 CYS A O 1
ATOM 1427 N N . ASN A 1 187 ? -37.180 11.945 -11.091 1.00 10.56 184 ASN A N 1
ATOM 1428 C CA . ASN A 1 187 ? -36.298 11.941 -9.938 1.00 13.25 184 ASN A CA 1
ATOM 1429 C C . ASN A 1 187 ? -37.152 11.467 -8.782 1.00 12.13 184 ASN A C 1
ATOM 1430 O O . ASN A 1 187 ? -37.921 12.266 -8.223 1.00 14.96 184 ASN A O 1
ATOM 1435 N N . PRO A 1 188 ? -37.107 10.192 -8.410 1.00 9.01 185 PRO A N 1
ATOM 1436 C CA . PRO A 1 188 ? -37.984 9.706 -7.357 1.00 10.08 185 PRO A CA 1
ATOM 1437 C C . PRO A 1 188 ? -37.494 10.181 -6.001 1.00 8.91 185 PRO A C 1
ATOM 1438 O O . PRO A 1 188 ? -36.300 10.454 -5.822 1.00 8.69 185 PRO A O 1
ATOM 1442 N N . PRO A 1 189 ? -38.378 10.292 -5.012 1.00 9.36 186 PRO A N 1
ATOM 1443 C CA . PRO A 1 189 ? -37.911 10.571 -3.645 1.00 7.05 186 PRO A CA 1
ATOM 1444 C C . PRO A 1 189 ? -36.997 9.442 -3.182 1.00 7.91 186 PRO A C 1
ATOM 1445 O O . PRO A 1 189 ? -37.348 8.261 -3.258 1.00 10.72 186 PRO A O 1
ATOM 1449 N N . PHE A 1 190 ? -35.788 9.804 -2.750 1.00 6.75 187 PHE A N 1
ATOM 1450 C CA . PHE A 1 190 ? -34.805 8.764 -2.456 1.00 6.18 187 PHE A CA 1
ATOM 1451 C C . PHE A 1 190 ? -35.157 7.983 -1.195 1.00 8.95 187 PHE A C 1
ATOM 1452 O O . PHE A 1 190 ? -34.868 6.778 -1.111 1.00 11.84 187 PHE A O 1
ATOM 1460 N N . PHE A 1 191 ? -35.752 8.640 -0.203 1.00 8.84 188 PHE A N 1
ATOM 1461 C CA . PHE A 1 191 ? -35.685 8.169 1.175 1.00 10.21 188 PHE A CA 1
ATOM 1462 C C . PHE A 1 191 ? -37.031 7.656 1.672 1.00 12.96 188 PHE A C 1
ATOM 1463 O O . PHE A 1 191 ? -38.098 8.100 1.237 1.00 11.85 188 PHE A O 1
ATOM 1471 N N . ALA A 1 192 ? -36.963 6.693 2.588 1.00 11.88 189 ALA A N 1
ATOM 1472 C CA . ALA A 1 192 ? -38.158 6.084 3.146 1.00 13.72 189 ALA A CA 1
ATOM 1473 C C . ALA A 1 192 ? -38.559 6.672 4.487 1.00 21.44 189 ALA A C 1
ATOM 1474 O O . ALA A 1 192 ? -39.731 6.557 4.862 1.00 27.09 189 ALA A O 1
ATOM 1476 N N . ASN A 1 193 ? -37.628 7.279 5.222 1.00 20.47 190 ASN A N 1
ATOM 1477 C CA . ASN A 1 193 ? -37.912 7.728 6.586 1.00 27.94 190 ASN A CA 1
ATOM 1478 C C . ASN A 1 193 ? -36.991 8.893 6.933 1.00 28.52 190 ASN A C 1
ATOM 1479 O O . ASN A 1 193 ? -36.259 9.410 6.081 1.00 18.80 190 ASN A O 1
ATOM 1484 N N . GLN A 1 194 ? -37.020 9.289 8.212 1.00 29.47 191 GLN A N 1
ATOM 1485 C CA . GLN A 1 194 ? -36.328 10.497 8.640 1.00 25.82 191 GLN A CA 1
ATOM 1486 C C . GLN A 1 194 ? -34.855 10.241 8.898 1.00 23.04 191 GLN A C 1
ATOM 1487 O O . GLN A 1 194 ? -34.020 11.115 8.635 1.00 30.01 191 GLN A O 1
ATOM 1493 N N . LEU A 1 195 ? -34.513 9.053 9.406 1.00 26.17 192 LEU A N 1
ATOM 1494 C CA . LEU A 1 195 ? -33.106 8.707 9.558 1.00 28.63 192 LEU A CA 1
ATOM 1495 C C . LEU A 1 195 ? -32.400 8.683 8.209 1.00 23.10 192 LEU A C 1
ATOM 1496 O O . LEU A 1 195 ? -31.269 9.168 8.086 1.00 24.18 192 LEU A O 1
ATOM 1501 N N . GLU A 1 196 ? -33.052 8.125 7.180 1.00 21.72 193 GLU A N 1
ATOM 1502 C CA . GLU A 1 196 ? -32.464 8.136 5.843 1.00 20.42 193 GLU A CA 1
ATOM 1503 C C . GLU A 1 196 ? -32.292 9.559 5.336 1.00 18.68 193 GLU A C 1
ATOM 1504 O O . GLU A 1 196 ? -31.229 9.924 4.816 1.00 16.35 193 GLU A O 1
ATOM 1510 N N . ALA A 1 197 ? -33.335 10.382 5.470 1.00 15.41 194 ALA A N 1
ATOM 1511 C CA . ALA A 1 197 ? -33.239 11.752 4.975 1.00 16.13 194 ALA A CA 1
ATOM 1512 C C . ALA A 1 197 ? -32.133 12.534 5.681 1.00 17.97 194 ALA A C 1
ATOM 1513 O O . ALA A 1 197 ? -31.524 13.428 5.077 1.00 18.99 194 ALA A O 1
ATOM 1515 N N . LYS A 1 198 ? -31.859 12.216 6.955 1.00 16.99 195 LYS A N 1
ATOM 1516 C CA . LYS A 1 198 ? -30.792 12.860 7.716 1.00 19.19 195 LYS A CA 1
ATOM 1517 C C . LYS A 1 198 ? -29.406 12.308 7.402 1.00 16.39 195 LYS A C 1
ATOM 1518 O O . LYS A 1 198 ? -28.412 12.923 7.807 1.00 20.47 195 LYS A O 1
ATOM 1524 N N . GLY A 1 199 ? -29.321 11.167 6.733 1.00 14.98 196 GLY A N 1
ATOM 1525 C CA . GLY A 1 199 ? -28.044 10.638 6.291 1.00 19.02 196 GLY A CA 1
ATOM 1526 C C . GLY A 1 199 ? -27.210 10.048 7.401 1.00 23.89 196 GLY A C 1
ATOM 1527 O O . GLY A 1 199 ? -25.979 10.017 7.293 1.00 19.02 196 GLY A O 1
ATOM 1528 N N . VAL A 1 200 ? -27.852 9.571 8.472 1.00 19.65 197 VAL A N 1
ATOM 1529 C CA . VAL A 1 200 ? -27.142 9.130 9.670 1.00 21.71 197 VAL A CA 1
ATOM 1530 C C . VAL A 1 200 ? -26.927 7.624 9.719 1.00 25.29 197 VAL A C 1
ATOM 1531 O O . VAL A 1 200 ? -26.329 7.132 10.686 1.00 26.41 197 VAL A O 1
ATOM 1535 N N . ASN A 1 201 ? -27.397 6.870 8.725 1.00 24.84 198 ASN A N 1
ATOM 1536 C CA . ASN A 1 201 ? -27.201 5.417 8.730 1.00 25.22 198 ASN A CA 1
ATOM 1537 C C . ASN A 1 201 ? -25.796 5.117 8.213 1.00 26.48 198 ASN A C 1
ATOM 1538 O O . ASN A 1 201 ? -25.574 4.815 7.037 1.00 27.09 198 ASN A O 1
ATOM 1543 N N . SER A 1 202 ? -24.828 5.204 9.126 1.00 26.11 199 SER A N 1
ATOM 1544 C CA . SER A 1 202 ? -23.417 5.065 8.798 1.00 23.25 199 SER A CA 1
ATOM 1545 C C . SER A 1 202 ? -22.760 4.081 9.754 1.00 25.00 199 SER A C 1
ATOM 1546 O O . SER A 1 202 ? -23.188 3.931 10.902 1.00 28.50 199 SER A O 1
ATOM 1549 N N . ARG A 1 203 ? -21.710 3.410 9.272 1.00 21.07 200 ARG A N 1
ATOM 1550 C CA . ARG A 1 203 ? -20.942 2.528 10.148 1.00 25.77 200 ARG A CA 1
ATOM 1551 C C . ARG A 1 203 ? -20.297 3.308 11.289 1.00 30.01 200 ARG A C 1
ATOM 1552 O O . ARG A 1 203 ? -20.316 2.873 12.447 1.00 30.86 200 ARG A O 1
ATOM 1560 N N . ASN A 1 204 ? -19.695 4.454 10.974 1.00 27.60 201 ASN A N 1
ATOM 1561 C CA . ASN A 1 204 ? -18.927 5.249 11.918 1.00 27.44 201 ASN A CA 1
ATOM 1562 C C . ASN A 1 204 ? -19.594 6.606 12.096 1.00 25.00 201 ASN A C 1
ATOM 1563 O O . ASN A 1 204 ? -19.871 7.292 11.099 1.00 23.49 201 ASN A O 1
ATOM 1568 N N . PRO A 1 205 ? -19.880 7.024 13.332 1.00 28.55 202 PRO A N 1
ATOM 1569 C CA . PRO A 1 205 ? -20.503 8.341 13.545 1.00 33.70 202 PRO A CA 1
ATOM 1570 C C . PRO A 1 205 ? -19.692 9.510 13.009 1.00 29.85 202 PRO A C 1
ATOM 1571 O O . PRO A 1 205 ? -20.276 10.562 12.717 1.00 35.70 202 PRO A O 1
ATOM 1575 N N . ARG A 1 206 ? -18.376 9.369 12.852 1.00 24.13 203 ARG A N 1
ATOM 1576 C CA . ARG A 1 206 ? -17.547 10.479 12.407 1.00 25.82 203 ARG A CA 1
ATOM 1577 C C . ARG A 1 206 ? -17.358 10.514 10.892 1.00 22.42 203 ARG A C 1
ATOM 1578 O O . ARG A 1 206 ? -16.491 11.253 10.404 1.00 22.89 203 ARG A O 1
ATOM 1586 N N . ARG A 1 207 ? -18.130 9.726 10.145 1.00 20.05 204 ARG A N 1
ATOM 1587 C CA . ARG A 1 207 ? -18.164 9.846 8.692 1.00 17.34 204 ARG A CA 1
ATOM 1588 C C . ARG A 1 207 ? -18.313 11.314 8.289 1.00 13.55 204 ARG A C 1
ATOM 1589 O O . ARG A 1 207 ? -19.172 12.014 8.839 1.00 16.39 204 ARG A O 1
ATOM 1597 N N . PRO A 1 208 ? -17.495 11.817 7.364 1.00 13.26 205 PRO A N 1
ATOM 1598 C CA . PRO A 1 208 ? -17.576 13.232 7.009 1.00 12.44 205 PRO A CA 1
ATOM 1599 C C . PRO A 1 208 ? -18.954 13.577 6.476 1.00 11.04 205 PRO A C 1
ATOM 1600 O O . PRO A 1 208 ? -19.597 12.753 5.804 1.00 11.52 205 PRO A O 1
ATOM 1604 N N . PRO A 1 209 ? -19.435 14.787 6.740 1.00 13.34 206 PRO A N 1
ATOM 1605 C CA . PRO A 1 209 ? -20.731 15.215 6.198 1.00 11.77 206 PRO A CA 1
ATOM 1606 C C . PRO A 1 209 ? -20.606 15.603 4.737 1.00 10.02 206 PRO A C 1
ATOM 1607 O O . PRO A 1 209 ? -19.487 15.752 4.220 1.00 11.19 206 PRO A O 1
ATOM 1611 N N . PRO A 1 210 ? -21.731 15.787 4.043 1.00 7.91 207 PRO A N 1
ATOM 1612 C CA . PRO A 1 210 ? -21.690 16.219 2.637 1.00 7.25 207 PRO A CA 1
ATOM 1613 C C . PRO A 1 210 ? -21.240 17.667 2.491 1.00 8.31 207 PRO A C 1
ATOM 1614 O O . PRO A 1 210 ? -21.215 18.456 3.441 1.00 10.32 207 PRO A O 1
ATOM 1618 N N . SER A 1 211 ? -20.905 18.028 1.248 1.00 6.27 208 SER A N 1
ATOM 1619 C CA . SER A 1 211 ? -20.598 19.420 0.942 1.00 8.05 208 SER A CA 1
ATOM 1620 C C . SER A 1 211 ? -21.822 20.213 0.503 1.00 12.10 208 SER A C 1
ATOM 1621 O O . SER A 1 211 ? -21.734 21.443 0.402 1.00 10.23 208 SER A O 1
ATOM 1624 N N . SER A 1 212 ? -22.936 19.530 0.232 1.00 9.87 209 SER A N 1
ATOM 1625 C CA . SER A 1 212 ? -24.193 20.086 -0.259 1.00 9.82 209 SER A CA 1
ATOM 1626 C C . SER A 1 212 ? -25.213 20.221 0.888 1.00 8.85 209 SER A C 1
ATOM 1627 O O . SER A 1 212 ? -24.941 19.861 2.035 1.00 12.28 209 SER A O 1
ATOM 1630 N N . VAL A 1 213 ? -26.406 20.643 0.538 1.00 7.12 210 VAL A N 1
ATOM 1631 C CA . VAL A 1 213 ? -27.483 20.733 1.458 1.00 10.05 210 VAL A CA 1
ATOM 1632 C C . VAL A 1 213 ? -28.755 20.230 0.742 1.00 6.65 210 VAL A C 1
ATOM 1633 O O . VAL A 1 213 ? -28.858 20.392 -0.396 1.00 9.52 210 VAL A O 1
ATOM 1637 N N . ASN A 1 214 ? -29.675 19.594 1.482 1.00 7.89 211 ASN A N 1
ATOM 1638 C CA . ASN A 1 214 ? -30.924 19.060 0.935 1.00 6.94 211 ASN A CA 1
ATOM 1639 C C . ASN A 1 214 ? -32.058 19.977 1.386 1.00 6.49 211 ASN A C 1
ATOM 1640 O O . ASN A 1 214 ? -32.488 19.920 2.540 1.00 9.03 211 ASN A O 1
ATOM 1645 N N . THR A 1 215 ? -32.533 20.830 0.476 1.00 7.48 212 THR A N 1
ATOM 1646 C CA . THR A 1 215 ? -33.633 21.738 0.791 1.00 7.82 212 THR A CA 1
ATOM 1647 C C . THR A 1 215 ? -34.979 21.207 0.315 1.00 7.65 212 THR A C 1
ATOM 1648 O O . THR A 1 215 ? -35.967 21.957 0.323 1.00 6.65 212 THR A O 1
ATOM 1652 N N . GLY A 1 216 ? -35.047 19.930 -0.063 1.00 5.54 213 GLY A N 1
ATOM 1653 C CA . GLY A 1 216 ? -36.248 19.406 -0.700 1.00 4.76 213 GLY A CA 1
ATOM 1654 C C . GLY A 1 216 ? -37.463 19.399 0.214 1.00 6.51 213 GLY A C 1
ATOM 1655 O O . GLY A 1 216 ? -37.369 19.238 1.442 1.00 6.45 213 GLY A O 1
ATOM 1656 N N . GLY A 1 217 ? -38.630 19.584 -0.413 1.00 6.06 214 GLY A N 1
ATOM 1657 C CA . GLY A 1 217 ? -39.889 19.386 0.287 1.00 7.11 214 GLY A CA 1
ATOM 1658 C C . GLY A 1 217 ? -40.170 17.918 0.548 1.00 7.26 214 GLY A C 1
ATOM 1659 O O . GLY A 1 217 ? -39.532 17.018 -0.008 1.00 6.61 214 GLY A O 1
ATOM 1660 N N . ILE A 1 218 ? -41.144 17.661 1.425 1.00 8.44 215 ILE A N 1
ATOM 1661 C CA . ILE A 1 218 ? -41.358 16.280 1.861 1.00 9.02 215 ILE A CA 1
ATOM 1662 C C . ILE A 1 218 ? -41.776 15.374 0.703 1.00 10.48 215 ILE A C 1
ATOM 1663 O O . ILE A 1 218 ? -41.352 14.209 0.644 1.00 9.87 215 ILE A O 1
ATOM 1668 N N . THR A 1 219 ? -42.546 15.884 -0.264 1.00 8.87 216 THR A N 1
ATOM 1669 C CA . THR A 1 219 ? -42.916 15.009 -1.372 1.00 9.08 216 THR A CA 1
ATOM 1670 C C . THR A 1 219 ? -41.825 14.898 -2.423 1.00 10.84 216 THR A C 1
ATOM 1671 O O . THR A 1 219 ? -41.916 14.024 -3.298 1.00 10.63 216 THR A O 1
ATOM 1675 N N . GLU A 1 220 ? -40.803 15.747 -2.348 1.00 7.30 217 GLU A N 1
ATOM 1676 C CA . GLU A 1 220 ? -39.643 15.619 -3.221 1.00 5.59 217 GLU A CA 1
ATOM 1677 C C . GLU A 1 220 ? -38.652 14.575 -2.730 1.00 8.23 217 GLU A C 1
ATOM 1678 O O . GLU A 1 220 ? -37.966 13.957 -3.559 1.00 7.66 217 GLU A O 1
ATOM 1684 N N . ILE A 1 221 ? -38.523 14.389 -1.415 1.00 6.03 218 ILE A N 1
ATOM 1685 C CA . ILE A 1 221 ? -37.399 13.623 -0.886 1.00 5.71 218 ILE A CA 1
ATOM 1686 C C . ILE A 1 221 ? -37.797 12.361 -0.148 1.00 9.15 218 ILE A C 1
ATOM 1687 O O . ILE A 1 221 ? -36.924 11.503 0.057 1.00 8.60 218 ILE A O 1
ATOM 1692 N N . MET A 1 222 ? -39.054 12.190 0.267 1.00 7.62 219 MET A N 1
ATOM 1693 C CA . MET A 1 222 ? -39.442 10.971 0.967 1.00 8.69 219 MET A CA 1
ATOM 1694 C C . MET A 1 222 ? -40.674 10.361 0.320 1.00 11.32 219 MET A C 1
ATOM 1695 O O . MET A 1 222 ? -41.530 11.067 -0.225 1.00 12.97 219 MET A O 1
ATOM 1700 N N . ALA A 1 223 ? -40.755 9.033 0.397 1.00 12.89 220 ALA A N 1
ATOM 1701 C CA . ALA A 1 223 ? -41.912 8.305 -0.102 1.00 15.74 220 ALA A CA 1
ATOM 1702 C C . ALA A 1 223 ? -42.060 7.036 0.716 1.00 17.63 220 ALA A C 1
ATOM 1703 O O . ALA A 1 223 ? -41.106 6.558 1.331 1.00 16.07 220 ALA A O 1
ATOM 1705 N N . GLU A 1 224 ? -43.277 6.504 0.736 1.00 18.02 221 GLU A N 1
ATOM 1706 C CA . GLU A 1 224 ? -43.510 5.241 1.418 1.00 23.46 221 GLU A CA 1
ATOM 1707 C C . GLU A 1 224 ? -42.655 4.155 0.784 1.00 18.24 221 GLU A C 1
ATOM 1708 O O . GLU A 1 224 ? -42.799 3.860 -0.407 1.00 21.67 221 GLU A O 1
ATOM 1714 N N . GLY A 1 225 ? -41.757 3.574 1.576 1.00 22.34 222 GLY A N 1
ATOM 1715 C CA . GLY A 1 225 ? -40.853 2.557 1.079 1.00 22.33 222 GLY A CA 1
ATOM 1716 C C . GLY A 1 225 ? -39.648 3.076 0.329 1.00 19.10 222 GLY A C 1
ATOM 1717 O O . GLY A 1 225 ? -38.878 2.269 -0.211 1.00 18.81 222 GLY A O 1
ATOM 1718 N N . GLY A 1 226 ? -39.461 4.394 0.267 1.00 14.88 223 GLY A N 1
ATOM 1719 C CA . GLY A 1 226 ? -38.285 4.958 -0.383 1.00 17.08 223 GLY A CA 1
ATOM 1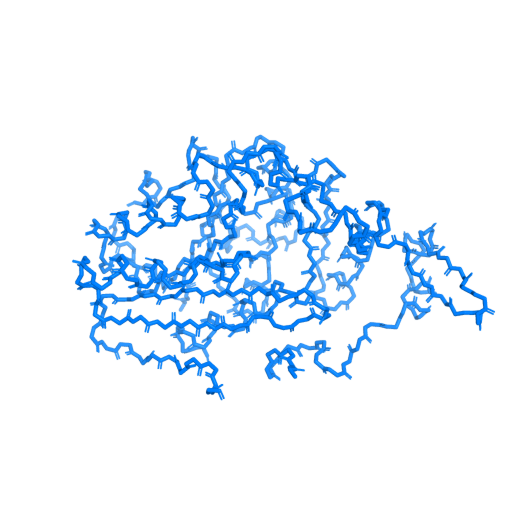720 C C . GLY A 1 226 ? -38.341 4.776 -1.892 1.00 13.16 223 GLY A C 1
ATOM 1721 O O . GLY A 1 226 ? -39.358 4.399 -2.467 1.00 12.90 223 GLY A O 1
ATOM 1722 N N . GLU A 1 227 ? -37.203 5.052 -2.538 1.00 11.15 224 GLU A N 1
ATOM 1723 C CA . GLU A 1 227 ? -37.183 4.968 -3.996 1.00 11.15 224 GLU A CA 1
ATOM 1724 C C . GLU A 1 227 ? -37.422 3.545 -4.478 1.00 11.27 224 GLU A C 1
ATOM 1725 O O . GLU A 1 227 ? -37.956 3.351 -5.572 1.00 12.45 224 GLU A O 1
ATOM 1731 N N . LEU A 1 228 ? -37.051 2.540 -3.678 1.00 12.69 225 LEU A N 1
ATOM 1732 C CA . LEU A 1 228 ? -37.275 1.160 -4.099 1.00 12.34 225 LEU A CA 1
ATOM 1733 C C . LEU A 1 228 ? -38.758 0.896 -4.325 1.00 14.78 225 LEU A C 1
ATOM 1734 O O . LEU A 1 228 ? -39.163 0.392 -5.379 1.00 16.33 225 LEU A O 1
ATOM 1739 N N . GLU A 1 229 ? -39.595 1.259 -3.353 1.00 14.52 226 GLU A N 1
ATOM 1740 C CA . GLU A 1 229 ? -41.020 1.012 -3.526 1.00 17.93 226 GLU A CA 1
ATOM 1741 C C . GLU A 1 229 ? -41.647 1.996 -4.503 1.00 17.29 226 GLU A C 1
ATOM 1742 O O . GLU A 1 229 ? -42.562 1.622 -5.247 1.00 18.01 226 GLU A O 1
ATOM 1748 N N . PHE A 1 230 ? -41.158 3.240 -4.534 1.00 13.85 227 PHE A N 1
ATOM 1749 C CA . PHE A 1 230 ? -41.659 4.214 -5.499 1.00 11.98 227 PHE A CA 1
ATOM 1750 C C . PHE A 1 230 ? -41.443 3.731 -6.929 1.00 15.00 227 PHE A C 1
ATOM 1751 O O . PHE A 1 230 ? -42.354 3.787 -7.761 1.00 13.99 227 PHE A O 1
ATOM 1759 N N . VAL A 1 231 ? -40.238 3.251 -7.239 1.00 12.53 228 VAL A N 1
ATOM 1760 C CA . VAL A 1 231 ? -39.983 2.834 -8.613 1.00 13.54 228 VAL A CA 1
ATOM 1761 C C . VAL A 1 231 ? -40.728 1.543 -8.939 1.00 14.01 228 VAL A C 1
ATOM 1762 O O . VAL A 1 231 ? -41.172 1.351 -10.076 1.00 14.69 228 VAL A O 1
ATOM 1766 N N . LYS A 1 232 ? -40.918 0.659 -7.955 1.00 15.15 229 LYS A N 1
ATOM 1767 C CA . LYS A 1 232 ? -41.752 -0.519 -8.192 1.00 18.58 229 LYS A CA 1
ATOM 1768 C C . LYS A 1 232 ? -43.159 -0.120 -8.613 1.00 19.17 229 LYS A C 1
ATOM 1769 O O . LYS A 1 232 ? -43.748 -0.749 -9.499 1.00 19.75 229 LYS A O 1
ATOM 1775 N N . ARG A 1 233 ? -43.706 0.943 -8.014 1.00 18.37 230 ARG A N 1
ATOM 1776 C CA . ARG A 1 233 ? -45.021 1.422 -8.436 1.00 19.54 230 ARG A CA 1
ATOM 1777 C C . ARG A 1 233 ? -44.993 1.945 -9.863 1.00 18.77 230 ARG A C 1
ATOM 1778 O O . ARG A 1 233 ? -45.947 1.737 -10.619 1.00 22.48 230 ARG A O 1
ATOM 1786 N N . ILE A 1 234 ? -43.923 2.651 -10.242 1.00 16.68 231 ILE A N 1
ATOM 1787 C CA . ILE A 1 234 ? -43.781 3.092 -11.625 1.00 15.92 231 ILE A CA 1
ATOM 1788 C C . ILE A 1 234 ? -43.709 1.889 -12.560 1.00 16.66 231 ILE A C 1
ATOM 1789 O O . ILE A 1 234 ? -44.318 1.882 -13.640 1.00 16.22 231 ILE A O 1
ATOM 1794 N N . ILE A 1 235 ? -42.979 0.844 -12.158 1.00 15.83 232 ILE A N 1
ATOM 1795 C CA . ILE A 1 235 ? -42.908 -0.358 -12.986 1.00 17.14 232 ILE A CA 1
ATOM 1796 C C . ILE A 1 235 ? -44.293 -0.965 -13.172 1.00 18.89 232 ILE A C 1
ATOM 1797 O O . ILE A 1 235 ? -44.679 -1.334 -14.288 1.00 19.87 232 ILE A O 1
ATOM 1802 N N . HIS A 1 236 ? -45.072 -1.064 -12.091 1.00 20.77 233 HIS A N 1
ATOM 1803 C CA . HIS A 1 236 ? -46.404 -1.649 -12.218 1.00 22.07 233 HIS A CA 1
ATOM 1804 C C . HIS A 1 236 ? -47.339 -0.762 -13.033 1.00 23.45 233 HIS A C 1
ATOM 1805 O O . HIS A 1 236 ? -48.194 -1.283 -13.760 1.00 24.04 233 HIS A O 1
ATOM 1812 N N . ASP A 1 237 ? -47.180 0.569 -12.952 1.00 19.92 234 ASP A N 1
ATOM 1813 C CA . ASP A 1 237 ? -47.877 1.451 -13.890 1.00 26.57 234 ASP A CA 1
ATOM 1814 C C . ASP A 1 237 ? -47.491 1.122 -15.325 1.00 24.24 234 ASP A C 1
ATOM 1815 O O . ASP A 1 237 ? -48.350 1.078 -16.214 1.00 23.20 234 ASP A O 1
ATOM 1820 N N . SER A 1 238 ? -46.194 0.902 -15.574 1.00 20.59 235 SER A N 1
ATOM 1821 C CA . SER A 1 238 ? -45.740 0.629 -16.934 1.00 19.61 235 SER A CA 1
ATOM 1822 C C . SER A 1 238 ? -46.312 -0.681 -17.459 1.00 21.68 235 SER A C 1
ATO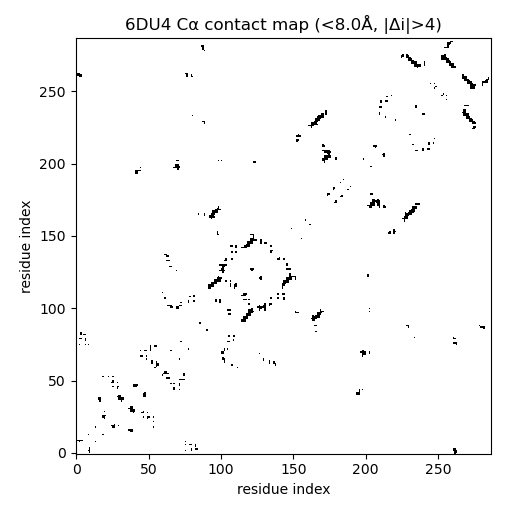M 1823 O O . SER A 1 238 ? -46.474 -0.841 -18.673 1.00 24.23 235 SER A O 1
ATOM 1826 N N . LEU A 1 239 ? -46.623 -1.629 -16.571 1.00 22.65 236 LEU A N 1
ATOM 1827 C CA . LEU A 1 239 ? -47.209 -2.886 -17.028 1.00 25.96 236 LEU A CA 1
ATOM 1828 C C . LEU A 1 239 ? -48.632 -2.706 -17.545 1.00 28.25 236 LEU A C 1
ATOM 1829 O O . LEU A 1 239 ? -49.111 -3.544 -18.320 1.00 31.22 236 LEU A O 1
ATOM 1834 N N . GLN A 1 240 ? -49.316 -1.633 -17.149 1.00 28.27 237 GLN A N 1
ATOM 1835 C CA . GLN A 1 240 ? -50.638 -1.352 -17.701 1.00 31.23 237 GLN A CA 1
ATOM 1836 C C . GLN A 1 240 ? -50.569 -0.510 -18.968 1.00 30.82 237 GLN A C 1
ATOM 1837 O O . GLN A 1 240 ? -51.382 -0.699 -19.877 1.00 34.54 237 GLN A O 1
ATOM 1843 N N . LEU A 1 241 ? -49.615 0.422 -19.042 1.00 27.27 238 LEU A N 1
ATOM 1844 C CA . LEU A 1 241 ? -49.517 1.297 -20.205 1.00 24.21 238 LEU A CA 1
ATOM 1845 C C . LEU A 1 241 ? -48.793 0.619 -21.364 1.00 26.10 238 LEU A C 1
ATOM 1846 O O . LEU A 1 241 ? -49.131 0.856 -22.527 1.00 28.16 238 LEU A O 1
ATOM 1851 N N . LYS A 1 242 ? -47.790 -0.210 -21.063 1.00 24.80 239 LYS A N 1
ATOM 1852 C CA . LYS A 1 242 ? -46.941 -0.876 -22.049 1.00 24.89 239 LYS A CA 1
ATOM 1853 C C . LYS A 1 242 ? -46.499 0.031 -23.192 1.00 26.83 239 LYS A C 1
ATOM 1854 O O . LYS A 1 242 ? -45.590 0.845 -23.015 1.00 25.34 239 LYS A O 1
ATOM 1860 N N . LYS A 1 243 ? -47.115 -0.099 -24.368 1.00 25.84 240 LYS A N 1
ATOM 1861 C CA . LYS A 1 243 ? -46.626 0.637 -25.530 1.00 25.54 240 LYS A CA 1
ATOM 1862 C C . LYS A 1 243 ? -47.101 2.086 -25.598 1.00 24.59 240 LYS A C 1
ATOM 1863 O O . LYS A 1 243 ? -46.758 2.779 -26.564 1.00 24.86 240 LYS A O 1
ATOM 1869 N N . ARG A 1 244 ? -47.864 2.572 -24.614 1.00 24.39 241 ARG A N 1
ATOM 1870 C CA A ARG A 1 244 ? -48.241 3.983 -24.629 0.53 26.67 241 ARG A CA 1
ATOM 1871 C CA B ARG A 1 244 ? -48.242 3.986 -24.598 0.47 26.56 241 ARG A CA 1
ATOM 1872 C C . ARG A 1 244 ? -47.022 4.892 -24.517 1.00 25.02 241 ARG A C 1
ATOM 1873 O O . ARG A 1 244 ? -47.057 6.035 -24.994 1.00 24.26 241 ARG A O 1
ATOM 1888 N N . LEU A 1 245 ? -45.949 4.415 -23.891 1.00 20.17 242 LEU A N 1
ATOM 1889 C CA . LEU A 1 245 ? -44.677 5.119 -23.826 1.00 19.14 242 LEU A CA 1
ATOM 1890 C C . LEU A 1 245 ? -43.609 4.215 -24.419 1.00 19.55 242 LEU A C 1
ATOM 1891 O O . LEU A 1 245 ? -43.603 3.009 -24.162 1.00 21.23 242 LEU A O 1
ATOM 1896 N N . ARG A 1 246 ? -42.702 4.797 -25.203 1.00 18.41 243 ARG A N 1
ATOM 1897 C CA . ARG A 1 246 ? -41.641 3.991 -25.797 1.00 18.94 243 ARG A CA 1
ATOM 1898 C C . ARG A 1 246 ? -40.610 3.588 -24.745 1.00 17.86 243 ARG A C 1
ATOM 1899 O O . ARG A 1 246 ? -40.277 2.407 -24.608 1.00 20.98 243 ARG A O 1
ATOM 1907 N N . TRP A 1 247 ? -40.103 4.553 -23.980 1.00 16.18 244 TRP A N 1
ATOM 1908 C CA . TRP A 1 247 ? -39.106 4.295 -22.949 1.00 15.17 244 TRP A CA 1
ATOM 1909 C C . TRP A 1 247 ? -39.617 4.789 -21.606 1.00 16.96 244 TRP A C 1
ATOM 1910 O O . TRP A 1 247 ? -40.128 5.909 -21.505 1.00 19.48 244 TRP A O 1
ATOM 1921 N N . TYR A 1 248 ? -39.485 3.951 -20.585 1.00 14.07 245 TYR A N 1
ATOM 1922 C CA . TYR A 1 248 ? -39.674 4.355 -19.200 1.00 13.04 245 TYR A CA 1
ATOM 1923 C C . TYR A 1 248 ? -38.302 4.552 -18.569 1.00 11.93 245 TYR A C 1
ATOM 1924 O O . TYR A 1 248 ? -37.384 3.769 -18.822 1.00 12.37 245 TYR A O 1
ATOM 1933 N N . SER A 1 249 ? -38.146 5.605 -17.766 1.00 10.65 246 SER A N 1
ATOM 1934 C CA . SER A 1 249 ? -36.874 5.772 -17.070 1.00 9.74 246 SER A CA 1
ATOM 1935 C C . SER A 1 249 ? -37.083 6.444 -15.722 1.00 9.76 246 SER A C 1
ATOM 1936 O O . SER A 1 249 ? -38.036 7.204 -15.511 1.00 10.13 246 SER A O 1
ATOM 1939 N N . CYS A 1 250 ? -36.144 6.167 -14.818 1.00 8.36 247 CYS A N 1
ATOM 1940 C CA A CYS A 1 250 ? -36.130 6.782 -13.504 0.35 7.54 247 CYS A CA 1
ATOM 1941 C CA B CYS A 1 250 ? -36.133 6.748 -13.477 0.39 7.56 247 CYS A CA 1
ATOM 1942 C CA C CYS A 1 250 ? -36.116 6.844 -13.534 0.26 9.01 247 CYS A CA 1
ATOM 1943 C C . CYS A 1 250 ? -34.693 6.898 -13.013 1.00 7.24 247 CYS A C 1
ATOM 1944 O O . CYS A 1 250 ? -33.901 5.969 -13.177 1.00 9.42 247 CYS A O 1
ATOM 1951 N N . MET A 1 251 ? -34.361 8.035 -12.397 1.00 6.39 248 MET A N 1
ATOM 1952 C CA A MET A 1 251 ? -33.085 8.133 -11.701 0.44 6.58 248 MET A CA 1
ATOM 1953 C CA B MET A 1 251 ? -33.089 8.139 -11.694 0.56 5.60 248 MET A CA 1
ATOM 1954 C C . MET A 1 251 ? -33.159 7.341 -10.396 1.00 8.55 248 MET A C 1
ATOM 1955 O O . MET A 1 251 ? -34.235 7.125 -9.832 1.00 10.25 248 MET A O 1
ATOM 1964 N N . LEU A 1 252 ? -32.002 6.875 -9.930 1.00 9.38 249 LEU A N 1
ATOM 1965 C CA . LEU A 1 252 ? -31.893 6.218 -8.631 1.00 7.87 249 LEU A CA 1
ATOM 1966 C C . LEU A 1 252 ? -30.840 6.952 -7.818 1.00 9.03 249 LEU A C 1
ATOM 1967 O O . LEU A 1 252 ? -29.733 7.200 -8.310 1.00 8.74 249 LEU A O 1
ATOM 1972 N N . GLY A 1 253 ? -31.192 7.317 -6.583 1.00 6.29 250 GLY A N 1
ATOM 1973 C CA . GLY A 1 253 ? -30.240 8.008 -5.738 1.00 5.41 250 GLY A CA 1
ATOM 1974 C C . GLY A 1 253 ? -29.283 7.087 -5.016 1.00 11.18 250 GLY A C 1
ATOM 1975 O O . GLY A 1 253 ? -28.201 7.532 -4.610 1.00 8.20 250 GLY A O 1
ATOM 1976 N N . LYS A 1 254 ? -29.666 5.815 -4.872 1.00 9.63 251 LYS A N 1
ATOM 1977 C CA . LYS A 1 254 ? -28.851 4.861 -4.137 1.00 10.40 251 LYS A CA 1
ATOM 1978 C C . LYS A 1 254 ? -28.410 3.670 -4.977 1.00 11.05 251 LYS A C 1
ATOM 1979 O O . LYS A 1 254 ? -29.187 3.086 -5.580 1.00 11.59 251 LYS A O 1
ATOM 1985 N N . LYS A 1 255 ? -27.135 3.379 -4.949 1.00 9.17 252 LYS A N 1
ATOM 1986 C CA . LYS A 1 255 ? -26.636 2.255 -5.739 1.00 10.26 252 LYS A CA 1
ATOM 1987 C C . LYS A 1 255 ? -27.341 0.951 -5.378 1.00 13.74 252 LYS A C 1
ATOM 1988 O O . LYS A 1 255 ? -27.583 0.106 -6.256 1.00 16.36 252 LYS A O 1
ATOM 1994 N N . CYS A 1 256 ? -27.713 0.781 -4.109 1.00 14.35 253 CYS A N 1
ATOM 1995 C CA . CYS A 1 256 ? -28.304 -0.483 -3.690 1.00 15.25 253 CYS A CA 1
ATOM 1996 C C . CYS A 1 256 ? -29.723 -0.692 -4.211 1.00 17.97 253 CYS A C 1
ATOM 1997 O O . CYS A 1 256 ? -30.255 -1.799 -4.053 1.00 18.06 253 CYS A O 1
ATOM 2000 N N . SER A 1 257 ? -30.329 0.315 -4.858 1.00 17.36 254 SER A N 1
ATOM 2001 C CA . SER A 1 257 ? -31.645 0.157 -5.474 1.00 14.28 254 SER A CA 1
ATOM 2002 C C . SER A 1 257 ? -31.596 -0.540 -6.829 1.00 13.81 254 SER A C 1
ATOM 2003 O O . SER A 1 257 ? -32.617 -1.071 -7.278 1.00 13.02 254 SER A O 1
ATOM 2006 N N . LEU A 1 258 ? -30.446 -0.530 -7.497 1.00 12.86 255 LEU A N 1
ATOM 2007 C CA . LEU A 1 258 ? -30.407 -0.932 -8.900 1.00 13.77 255 LEU A CA 1
ATOM 2008 C C . LEU A 1 258 ? -30.687 -2.425 -9.066 1.00 16.46 255 LEU A C 1
ATOM 2009 O O . LEU A 1 258 ? -31.567 -2.818 -9.838 1.00 14.98 255 LEU A O 1
ATOM 2014 N N . ALA A 1 259 ? -29.946 -3.272 -8.357 1.00 15.39 256 ALA A N 1
ATOM 2015 C CA . ALA A 1 259 ? -30.139 -4.711 -8.522 1.00 17.15 256 ALA A CA 1
ATOM 2016 C C . ALA A 1 259 ? -31.552 -5.169 -8.176 1.00 17.68 256 ALA A C 1
ATOM 2017 O O . ALA A 1 259 ? -32.135 -5.931 -8.967 1.00 18.77 256 ALA A O 1
ATOM 2019 N N . PRO A 1 260 ? -32.167 -4.773 -7.051 1.00 18.97 257 PRO A N 1
ATOM 2020 C CA . PRO A 1 260 ? -33.546 -5.240 -6.796 1.00 17.95 257 PRO A CA 1
ATOM 2021 C C . PRO A 1 260 ? -34.544 -4.745 -7.829 1.00 17.53 257 PRO A C 1
ATOM 2022 O O . PRO A 1 260 ? -35.502 -5.461 -8.135 1.00 18.69 257 PRO A O 1
ATOM 2026 N N . LEU A 1 261 ? -34.349 -3.547 -8.394 1.00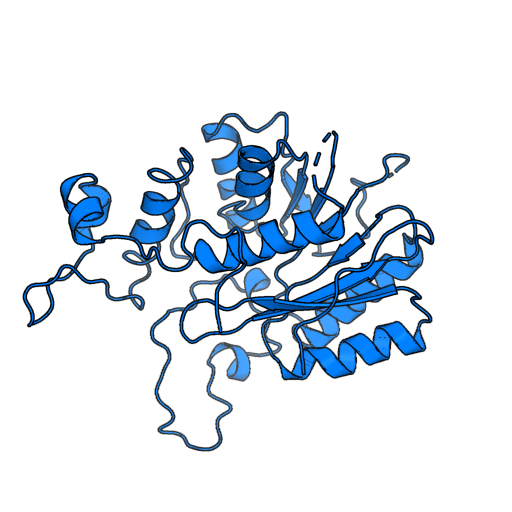 16.04 258 LEU A N 1
ATOM 2027 C CA . LEU A 1 261 ? -35.299 -3.057 -9.390 1.00 15.76 258 LEU A CA 1
ATOM 2028 C C . LEU A 1 261 ? -35.123 -3.769 -10.728 1.00 16.73 258 LEU A C 1
ATOM 2029 O O . LEU A 1 261 ? -36.111 -4.077 -11.408 1.00 17.50 258 LEU A O 1
ATOM 2034 N N . LYS A 1 262 ? -33.881 -4.065 -11.119 1.00 16.90 259 LYS A N 1
ATOM 2035 C CA . LYS A 1 262 ? -33.704 -4.880 -12.316 1.00 19.33 259 LYS A CA 1
ATOM 2036 C C . LYS A 1 262 ? -34.319 -6.259 -12.138 1.00 21.01 259 LYS A C 1
ATOM 2037 O O . LYS A 1 262 ? -34.874 -6.818 -13.091 1.00 21.15 259 LYS A O 1
ATOM 2043 N N . GLU A 1 263 ? -34.261 -6.817 -10.922 1.00 20.50 260 GLU A N 1
ATOM 2044 C CA . GLU A 1 263 ? -34.859 -8.130 -10.724 1.00 22.42 260 GLU A CA 1
ATOM 2045 C C . GLU A 1 263 ? -36.382 -8.051 -10.733 1.00 22.73 260 GLU A C 1
ATOM 2046 O O . GLU A 1 263 ? -37.038 -8.987 -11.200 1.00 24.40 260 GLU A O 1
ATOM 2052 N N . GLU A 1 264 ? -36.965 -6.933 -10.286 1.00 21.30 261 GLU A N 1
ATOM 2053 C CA . GLU A 1 264 ? -38.414 -6.777 -10.413 1.00 22.93 261 GLU A CA 1
ATOM 2054 C C . GLU A 1 264 ? -38.829 -6.708 -11.876 1.00 23.41 261 GLU A C 1
ATOM 2055 O O . GLU A 1 264 ? -39.831 -7.314 -12.272 1.00 23.46 261 GLU A O 1
ATOM 2061 N N . LEU A 1 265 ? -38.059 -5.996 -12.704 1.00 20.93 262 LEU A N 1
ATOM 2062 C CA . LEU A 1 265 ? -38.382 -5.956 -14.128 1.00 21.42 262 LEU A CA 1
ATOM 2063 C C . LEU A 1 265 ? -38.274 -7.342 -14.756 1.00 28.47 262 LEU A C 1
ATOM 2064 O O . LEU A 1 265 ? -39.068 -7.701 -15.634 1.00 24.66 262 LEU A O 1
ATOM 2069 N N . ARG A 1 266 ? -37.299 -8.136 -14.316 1.00 24.08 263 ARG A N 1
ATOM 2070 C CA . ARG A 1 266 ? -37.118 -9.459 -14.909 1.00 26.18 263 ARG A CA 1
ATOM 2071 C C . ARG A 1 266 ? -38.247 -10.407 -14.513 1.00 29.19 263 ARG A C 1
ATOM 2072 O O . ARG A 1 266 ? -38.752 -11.165 -15.354 1.00 29.63 263 ARG A O 1
ATOM 2080 N N . ILE A 1 267 ? -38.666 -10.367 -13.244 1.00 27.61 264 ILE A N 1
ATOM 2081 C CA . ILE A 1 267 ? -39.753 -11.226 -12.775 1.00 30.66 264 ILE A CA 1
ATOM 2082 C C . ILE A 1 267 ? -41.068 -10.858 -13.443 1.00 30.20 264 ILE A C 1
ATOM 2083 O O . ILE A 1 267 ? -41.925 -11.721 -13.658 1.00 31.66 264 ILE A O 1
ATOM 2088 N N . GLN A 1 268 ? -41.258 -9.586 -13.771 1.00 27.94 265 GLN A N 1
ATOM 2089 C CA . GLN A 1 268 ? -42.462 -9.143 -14.457 1.00 28.26 265 GLN A CA 1
ATOM 2090 C C . GLN A 1 268 ? -42.371 -9.316 -15.967 1.00 31.19 265 GLN A C 1
ATOM 2091 O O . GLN A 1 268 ? -43.343 -9.015 -16.666 1.00 32.49 265 GLN A O 1
ATOM 2097 N N . GLY A 1 269 ? -41.239 -9.796 -16.481 1.00 29.23 266 GLY A N 1
ATOM 2098 C CA . GLY A 1 269 ? -41.130 -10.114 -17.891 1.00 31.16 266 GLY A CA 1
ATOM 2099 C C . GLY A 1 269 ? -40.906 -8.940 -18.818 1.00 28.90 266 GLY A C 1
ATOM 2100 O O . GLY A 1 269 ? -41.304 -9.001 -19.984 1.00 29.89 266 GLY A O 1
ATOM 2101 N N . VAL A 1 270 ? -40.266 -7.878 -18.349 1.00 26.75 267 VAL A N 1
ATOM 2102 C CA . VAL A 1 270 ? -39.999 -6.729 -19.219 1.00 25.48 267 VAL A CA 1
ATOM 2103 C C . VAL A 1 270 ? -38.811 -7.061 -20.119 1.00 25.94 267 VAL A C 1
ATOM 2104 O O . VAL A 1 270 ? -37.734 -7.406 -19.606 1.00 25.70 267 VAL A O 1
ATOM 2108 N N . PRO A 1 271 ? -38.954 -6.956 -21.444 1.00 26.72 268 PRO A N 1
ATOM 2109 C CA . PRO A 1 271 ? -37.943 -7.528 -22.350 1.00 27.81 268 PRO A CA 1
ATOM 2110 C C . PRO A 1 271 ? -36.659 -6.721 -22.493 1.00 26.38 268 PRO A C 1
ATOM 2111 O O . PRO A 1 271 ? -35.583 -7.309 -22.642 1.00 27.09 268 PRO A O 1
ATOM 2115 N N . LYS A 1 272 ? -36.744 -5.389 -22.472 1.00 24.57 269 LYS A N 1
ATOM 2116 C CA . LYS A 1 272 ? -35.597 -4.527 -22.728 1.00 23.37 269 LYS A CA 1
ATOM 2117 C C . LYS A 1 272 ? -35.342 -3.671 -21.498 1.00 21.32 269 LYS A C 1
ATOM 2118 O O . LYS A 1 272 ? -36.236 -2.948 -21.051 1.00 20.32 269 LYS A O 1
ATOM 2124 N N . VAL A 1 273 ? -34.128 -3.753 -20.963 1.00 20.87 270 VAL A N 1
ATOM 2125 C CA . VAL A 1 273 ? -33.767 -3.093 -19.709 1.00 19.20 270 VAL A CA 1
ATOM 2126 C C . VAL A 1 273 ? -32.326 -2.620 -19.814 1.00 18.62 270 VAL A C 1
ATOM 2127 O O . VAL A 1 273 ? -31.447 -3.389 -20.213 1.00 19.85 270 VAL A O 1
ATOM 2131 N N . THR A 1 274 ? -32.063 -1.374 -19.424 1.00 16.93 271 THR A N 1
ATOM 2132 C CA . THR A 1 274 ? -30.673 -0.956 -19.322 1.00 16.56 271 THR A CA 1
ATOM 2133 C C . THR A 1 274 ? -30.546 0.077 -18.207 1.00 14.82 271 THR A C 1
ATOM 2134 O O . THR A 1 274 ? -31.531 0.455 -17.568 1.00 13.94 271 THR A O 1
ATOM 2138 N N . TYR A 1 275 ? -29.314 0.505 -17.959 1.00 14.51 272 TYR A N 1
ATOM 2139 C CA . TYR A 1 275 ? -29.057 1.423 -16.854 1.00 13.09 272 TYR A CA 1
ATOM 2140 C C . TYR A 1 275 ? -27.805 2.233 -17.161 1.00 12.84 272 TYR A C 1
ATOM 2141 O O . TYR A 1 275 ? -27.064 1.943 -18.098 1.00 13.88 272 TYR A O 1
ATOM 2150 N N . THR A 1 276 ? -27.557 3.256 -16.348 1.00 11.61 273 THR A N 1
ATOM 2151 C CA . THR A 1 276 ? -26.350 4.040 -16.536 1.00 11.48 273 THR A CA 1
ATOM 2152 C C . THR A 1 276 ? -25.956 4.651 -15.197 1.00 10.54 273 THR A C 1
ATOM 2153 O O . THR A 1 276 ? -26.654 4.492 -14.193 1.00 10.00 273 THR A O 1
ATOM 2157 N N . GLU A 1 277 ? -24.780 5.284 -15.186 1.00 10.57 274 GLU A N 1
ATOM 2158 C CA . GLU A 1 277 ? -24.289 6.090 -14.072 1.00 9.76 274 GLU A CA 1
ATOM 2159 C C . GLU A 1 277 ? -24.213 7.545 -14.508 1.00 9.32 274 GLU A C 1
ATOM 2160 O O . GLU A 1 277 ? -23.776 7.842 -15.628 1.00 10.95 274 GLU A O 1
ATOM 2166 N N . PHE A 1 278 ? -24.635 8.454 -13.621 1.00 7.86 275 PHE A N 1
ATOM 2167 C CA . PHE A 1 278 ? -24.481 9.892 -13.818 1.00 8.59 275 PHE A CA 1
ATOM 2168 C C . PHE A 1 278 ? -23.333 10.343 -12.927 1.00 7.19 275 PHE A C 1
ATOM 2169 O O . PHE A 1 278 ? -23.428 10.249 -11.701 1.00 7.16 275 PHE A O 1
ATOM 2177 N N . CYS A 1 279 ? -22.232 10.786 -13.544 1.00 7.76 276 CYS A N 1
ATOM 2178 C CA . CYS A 1 279 ? -21.016 11.152 -12.827 1.00 10.27 276 CYS A CA 1
ATOM 2179 C C . CYS A 1 279 ? -20.822 12.655 -12.910 1.00 8.72 276 CYS A C 1
ATOM 2180 O O . CYS A 1 279 ? -20.771 13.218 -14.010 1.00 10.74 276 CYS A O 1
ATOM 2183 N N . GLN A 1 280 ? -20.728 13.285 -11.744 1.00 7.37 277 GLN A N 1
ATOM 2184 C CA . GLN A 1 280 ? -20.458 14.707 -11.603 1.00 8.98 277 GLN A CA 1
ATOM 2185 C C . GLN A 1 280 ? -19.989 14.908 -10.169 1.00 10.48 277 GLN A C 1
ATOM 2186 O O . GLN A 1 280 ? -20.625 14.409 -9.232 1.00 12.38 277 GLN A O 1
ATOM 2192 N N . GLY A 1 281 ? -18.857 15.588 -9.998 1.00 8.48 278 GLY A N 1
ATOM 2193 C CA . GLY A 1 281 ? -18.346 15.686 -8.633 1.00 8.69 278 GLY A CA 1
ATOM 2194 C C . GLY A 1 281 ? -18.057 14.326 -8.013 1.00 10.73 278 GLY A C 1
ATOM 2195 O O . GLY A 1 281 ? -17.637 13.373 -8.688 1.00 14.03 278 GLY A O 1
ATOM 2196 N N . ARG A 1 282 ? -18.280 14.243 -6.693 1.00 7.23 279 ARG A N 1
ATOM 2197 C CA . ARG A 1 282 ? -18.148 13.026 -5.891 1.00 10.58 279 ARG A CA 1
ATOM 2198 C C . ARG A 1 282 ? -19.429 12.224 -5.796 1.00 9.37 279 ARG A C 1
ATOM 2199 O O . ARG A 1 282 ? -19.376 11.018 -5.534 1.00 9.10 279 ARG A O 1
ATOM 2207 N N . THR A 1 283 ? -20.581 12.874 -5.902 1.00 8.40 280 THR A N 1
ATOM 2208 C CA . THR A 1 283 ? -21.852 12.176 -5.741 1.00 7.38 280 THR A CA 1
ATOM 2209 C C . THR A 1 283 ? -22.214 11.522 -7.070 1.00 10.88 280 THR A C 1
ATOM 2210 O O . THR A 1 283 ? -22.326 12.212 -8.090 1.00 15.06 280 THR A O 1
ATOM 2214 N N . MET A 1 284 ? -22.352 10.196 -7.083 1.00 7.35 281 MET A N 1
ATOM 2215 C CA . MET A 1 284 ? -22.812 9.497 -8.278 1.00 6.83 281 MET A CA 1
ATOM 2216 C C . MET A 1 284 ? -24.318 9.271 -8.149 1.00 7.82 281 MET A C 1
ATOM 2217 O O . MET A 1 284 ? -24.856 9.155 -7.050 1.00 6.91 281 MET A O 1
ATOM 2222 N N . ARG A 1 285 ? -25.014 9.297 -9.277 1.00 7.21 282 ARG A N 1
ATOM 2223 C CA . ARG A 1 285 ? -26.388 8.832 -9.318 1.00 5.93 282 ARG A CA 1
ATOM 2224 C C . ARG A 1 285 ? -26.463 7.755 -10.386 1.00 6.72 282 ARG A C 1
ATOM 2225 O O . ARG A 1 285 ? -25.524 7.563 -11.162 1.00 7.46 282 ARG A O 1
ATOM 2233 N N . TRP A 1 286 ? -27.568 7.017 -10.390 1.00 6.85 283 TRP A N 1
ATOM 2234 C CA . TRP A 1 286 ? -27.767 5.923 -11.336 1.00 8.69 283 TRP A CA 1
ATOM 2235 C C . TRP A 1 286 ? -29.108 6.142 -12.014 1.00 8.92 283 TRP A C 1
ATOM 2236 O O . TRP A 1 286 ? -29.875 7.033 -11.647 1.00 8.70 283 TRP A O 1
ATOM 2247 N N . ALA A 1 287 ? -29.382 5.365 -13.057 1.00 8.17 284 ALA A N 1
ATOM 2248 C CA . ALA A 1 287 ? -30.698 5.485 -13.658 1.00 8.03 284 ALA A CA 1
ATOM 2249 C C . ALA A 1 287 ? -31.010 4.171 -14.346 1.00 9.22 284 ALA A C 1
ATOM 2250 O O . ALA A 1 287 ? -30.108 3.453 -14.782 1.00 10.12 284 ALA A O 1
ATOM 2252 N N . LEU A 1 288 ? -32.300 3.875 -14.425 1.00 9.36 285 LEU A N 1
ATOM 2253 C CA . LEU A 1 288 ? -32.815 2.622 -14.955 1.00 10.68 285 LEU A CA 1
ATOM 2254 C C . LEU A 1 288 ? -33.815 2.945 -16.054 1.00 10.93 285 LEU A C 1
ATOM 2255 O O . LEU A 1 288 ? -34.616 3.865 -15.900 1.00 10.44 285 LEU A O 1
ATOM 2260 N N . ALA A 1 289 ? -33.783 2.198 -17.160 1.00 12.10 286 ALA A N 1
ATOM 2261 C CA . ALA A 1 289 ? -34.740 2.430 -18.239 1.00 12.57 286 ALA A 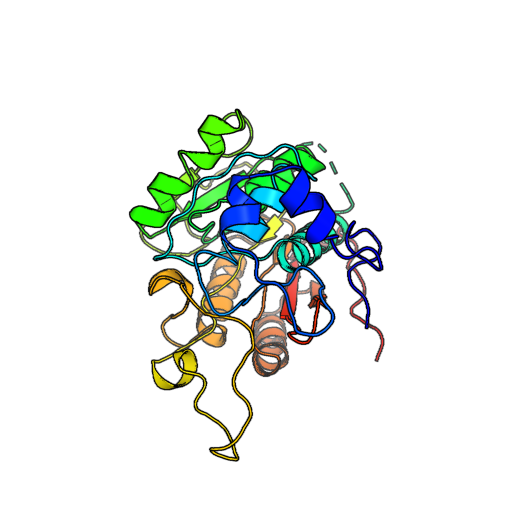CA 1
ATOM 2262 C C . ALA A 1 289 ? -35.205 1.100 -18.824 1.00 14.25 286 ALA A C 1
ATOM 2263 O O . ALA A 1 289 ? -34.454 0.125 -18.842 1.00 15.13 286 ALA A O 1
ATOM 2265 N N . TRP A 1 290 ? -36.445 1.076 -19.320 1.00 14.86 287 TRP A N 1
ATOM 2266 C CA . TRP A 1 290 ? -36.986 -0.167 -19.870 1.00 16.62 287 TRP A CA 1
ATOM 2267 C C . TRP A 1 290 ? -38.029 0.126 -20.940 1.00 17.33 287 TRP A C 1
ATOM 2268 O O . TRP A 1 290 ? -38.613 1.212 -20.995 1.00 16.48 287 TRP A O 1
ATOM 2279 N N . SER A 1 291 ? -38.268 -0.875 -21.789 1.00 19.06 288 SER A N 1
ATOM 2280 C CA . SER A 1 291 ? -39.174 -0.698 -22.917 1.00 20.03 288 SER A CA 1
ATOM 2281 C C . SER A 1 291 ? -39.854 -2.019 -23.248 1.00 22.08 288 SER A C 1
ATOM 2282 O O . SER A 1 291 ? -39.280 -3.095 -23.056 1.00 22.96 288 SER A O 1
ATOM 2285 N N . PHE A 1 292 ? -41.080 -1.920 -23.768 1.00 22.98 289 PHE A N 1
ATOM 2286 C CA . PHE A 1 292 ? -41.817 -3.067 -24.295 1.00 25.17 289 PHE A CA 1
ATOM 2287 C C . PHE A 1 292 ? -41.803 -3.134 -25.820 1.00 27.25 289 PHE A C 1
ATOM 2288 O O . PHE A 1 292 ? -42.374 -4.074 -26.394 1.00 28.54 289 PHE A O 1
ATOM 2296 N N . TYR A 1 293 ? -41.161 -2.179 -26.490 1.00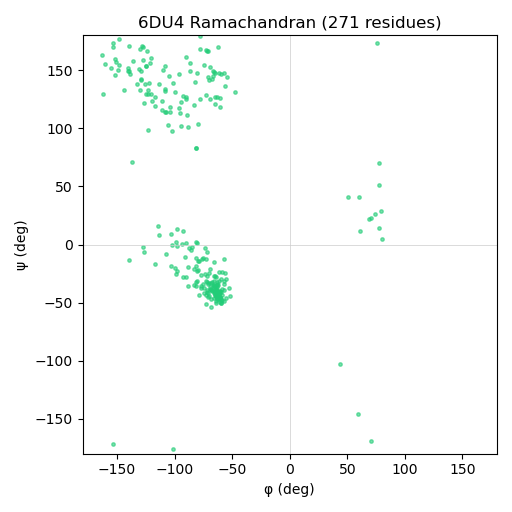 25.62 290 TYR A N 1
ATOM 2297 C CA . TYR A 1 293 ? -41.107 -2.159 -27.949 1.00 26.95 290 TYR A CA 1
ATOM 2298 C C . TYR A 1 293 ? -40.042 -3.114 -28.481 1.00 28.14 290 TYR A C 1
ATOM 2299 O O . TYR A 1 293 ? -39.004 -3.330 -27.856 1.00 28.93 290 TYR A O 1
ATOM 2308 N N . ASP A 1 294 ? -40.306 -3.698 -29.659 1.00 30.57 291 ASP A N 1
ATOM 2309 C CA . ASP A 1 294 ? -39.296 -4.541 -30.292 1.00 34.64 291 ASP A CA 1
ATOM 2310 C C . ASP A 1 294 ? -38.350 -3.760 -31.193 1.00 40.16 291 ASP A C 1
ATOM 2311 O O . ASP A 1 294 ? -37.246 -4.240 -31.471 1.00 45.29 291 ASP A O 1
ATOM 2316 N N . ASP A 1 295 ? -38.739 -2.557 -31.618 1.00 38.60 292 ASP A N 1
ATOM 2317 C CA . ASP A 1 295 ? -37.939 -1.811 -32.585 1.00 49.85 292 ASP A CA 1
ATOM 2318 C C . ASP A 1 295 ? -36.715 -1.167 -31.943 1.00 49.10 292 ASP A C 1
ATOM 2319 O O . ASP A 1 295 ? -35.640 -1.129 -32.553 1.00 54.93 292 ASP A O 1
ATOM 2324 N N . VAL A 1 296 ? -36.852 -0.673 -30.710 1.00 38.78 293 VAL A N 1
ATOM 2325 C CA . VAL A 1 296 ? -35.900 0.290 -30.166 1.00 31.08 293 VAL A CA 1
ATOM 2326 C C . VAL A 1 296 ? -34.525 -0.339 -29.969 1.00 28.95 293 VAL A C 1
ATOM 2327 O O . VAL A 1 296 ? -34.397 -1.523 -29.633 1.00 30.81 293 VAL A O 1
ATOM 2331 N N . THR A 1 297 ? -33.486 0.466 -30.196 1.00 28.06 294 THR A N 1
ATOM 2332 C CA . THR A 1 297 ? -32.115 0.112 -29.846 1.00 28.36 294 THR A CA 1
ATOM 2333 C C . THR A 1 297 ? -31.878 0.405 -28.370 1.00 23.39 294 THR A C 1
ATOM 2334 O O . THR A 1 297 ? -32.336 1.424 -27.856 1.00 24.16 294 THR A O 1
ATOM 2338 N N . VAL A 1 298 ? -31.159 -0.481 -27.691 1.00 22.81 295 VAL A N 1
ATOM 2339 C CA . VAL A 1 298 ? -30.932 -0.368 -26.250 1.00 21.30 295 VAL A CA 1
ATOM 2340 C C . VAL A 1 298 ? -29.510 0.133 -26.017 1.00 21.71 295 VAL A C 1
ATOM 2341 O O . VAL A 1 298 ? -28.553 -0.568 -26.379 1.00 22.28 295 VAL A O 1
ATOM 2345 N N . PRO A 1 299 ? -29.323 1.300 -25.398 1.00 19.11 296 PRO A N 1
ATOM 2346 C CA . PRO A 1 299 ? -27.962 1.779 -25.124 1.00 18.82 296 PRO A CA 1
ATOM 2347 C C . PRO A 1 299 ? -27.263 0.898 -24.099 1.00 19.09 296 PRO A C 1
ATOM 2348 O O . PRO A 1 299 ? -27.873 0.444 -23.128 1.00 23.82 296 PRO A O 1
ATOM 2352 N N . SER A 1 300 ? -25.965 0.692 -24.312 1.00 20.07 297 SER A N 1
ATOM 2353 C CA . SER A 1 300 ? -25.178 -0.178 -23.445 1.00 20.65 297 SER A CA 1
ATOM 2354 C C . SER A 1 300 ? -24.972 0.464 -22.074 1.00 18.96 297 SER A C 1
ATOM 2355 O O . SER A 1 300 ? -24.783 1.684 -21.978 1.00 19.46 297 SER A O 1
ATOM 2358 N N . PRO A 1 301 ? -24.970 -0.324 -21.005 1.00 19.00 298 PRO A N 1
ATOM 2359 C CA . PRO A 1 301 ? -24.590 0.202 -19.694 1.00 17.72 298 PRO A CA 1
ATOM 2360 C C . PRO A 1 301 ? -23.094 0.446 -19.636 1.00 19.47 298 PRO A C 1
ATOM 2361 O O . PRO A 1 301 ? -22.348 -0.016 -20.518 1.00 19.88 298 PRO A O 1
ATOM 2365 N N . PRO A 1 302 ? -22.617 1.152 -18.611 1.00 17.27 299 PRO A N 1
ATOM 2366 C CA . PRO A 1 302 ? -21.172 1.377 -18.474 1.00 21.14 299 PRO A CA 1
ATOM 2367 C C . PRO A 1 302 ? -20.399 0.069 -18.416 1.00 25.96 299 PRO A C 1
ATOM 2368 O O . PRO A 1 302 ? -20.877 -0.941 -17.898 1.00 26.36 299 PRO A O 1
ATOM 2372 N N . SER A 1 303 ? -19.182 0.104 -18.953 1.00 32.92 300 SER A N 1
ATOM 2373 C CA . SER A 1 303 ? -18.345 -1.087 -19.003 1.00 40.98 300 SER A CA 1
ATOM 2374 C C . SER A 1 303 ? -17.967 -1.555 -17.602 1.00 45.26 300 SER A C 1
ATOM 2375 O O . SER A 1 303 ? -17.798 -0.755 -16.679 1.00 44.74 300 SER A O 1
ATOM 2378 N N . LYS A 1 304 ? -17.831 -2.873 -17.465 1.00 53.57 301 LYS A N 1
ATOM 2379 C CA . LYS A 1 304 ? -17.503 -3.554 -16.211 1.00 58.78 301 LYS A CA 1
ATOM 2380 C C . LYS A 1 304 ? -16.459 -2.833 -15.360 1.00 59.04 301 LYS A C 1
ATOM 2381 O O . LYS A 1 304 ? -15.258 -2.967 -15.589 1.00 59.09 301 LYS A O 1
#